Protein AF-A0A242CL08-F1 (afdb_monomer_lite)

Secondary structure (DSSP, 8-state):
-PPPP--------TTS-HIIIIIHHHHHHHH--SSGGGSPP-----SSSHHHHHHHHHHHHTT-------SS-GGGSPP--TTHHHHHHHHHHHHHTTT-HHHHHHHHHHHHHHHHHHHHHHS---TTTS-HHHHHHHHHHHHHHHHHHHHHHHHHHHHT------HHHHHHHHHHHHH-B-BTTB-HHHHHH-S-HHHHHHHHHHHTT-BHHHHHHHTHHHHHHH---HHHHHHHHTT-

Structure (mmCIF, N/CA/C/O backbone):
data_AF-A0A242CL08-F1
#
_entry.id   AF-A0A242CL08-F1
#
loop_
_atom_site.group_PDB
_atom_site.id
_atom_site.type_symbol
_atom_site.label_atom_id
_atom_site.label_alt_id
_atom_site.label_comp_id
_atom_site.label_asym_id
_atom_site.label_entity_id
_atom_site.label_seq_id
_atom_site.pdbx_PDB_ins_code
_atom_site.Cartn_x
_atom_site.Cartn_y
_atom_site.Cartn_z
_atom_site.occupancy
_atom_site.B_iso_or_equiv
_atom_site.auth_seq_id
_atom_site.auth_comp_id
_atom_site.auth_asym_id
_atom_site.auth_atom_id
_atom_site.pdbx_PDB_model_num
ATOM 1 N N . MET A 1 1 ? 36.203 -4.059 -4.521 1.00 37.88 1 MET A N 1
ATOM 2 C CA . MET A 1 1 ? 35.785 -2.683 -4.184 1.00 37.88 1 MET A CA 1
ATOM 3 C C . MET A 1 1 ? 34.289 -2.603 -4.411 1.00 37.88 1 MET A C 1
ATOM 5 O O . MET A 1 1 ? 33.870 -2.650 -5.558 1.00 37.88 1 MET A O 1
ATOM 9 N N . GLY A 1 2 ? 33.496 -2.627 -3.340 1.00 47.28 2 GLY A N 1
ATOM 10 C CA . GLY A 1 2 ? 32.044 -2.486 -3.438 1.00 47.28 2 GLY A CA 1
ATOM 11 C C . GLY A 1 2 ? 31.705 -1.028 -3.711 1.00 47.28 2 GLY A C 1
ATOM 12 O O . GLY A 1 2 ? 32.087 -0.166 -2.927 1.00 47.28 2 GLY A O 1
ATOM 13 N N . GLN A 1 3 ? 31.053 -0.744 -4.836 1.00 52.78 3 GLN A N 1
ATOM 14 C CA . GLN A 1 3 ? 30.411 0.552 -5.017 1.00 52.78 3 GLN A CA 1
ATOM 15 C C . GLN A 1 3 ? 29.167 0.572 -4.136 1.00 52.78 3 GLN A C 1
ATOM 17 O O . GLN A 1 3 ? 28.260 -0.239 -4.319 1.00 52.78 3 GLN A O 1
ATOM 22 N N . GLU A 1 4 ? 29.130 1.489 -3.176 1.00 67.12 4 GLU A N 1
ATOM 23 C CA . GLU A 1 4 ? 27.876 1.851 -2.533 1.00 67.12 4 GLU A CA 1
ATOM 24 C C . GLU A 1 4 ? 26.922 2.410 -3.606 1.00 67.12 4 GLU A C 1
ATOM 26 O O . GLU A 1 4 ? 27.352 3.206 -4.453 1.00 67.12 4 GLU A O 1
ATOM 31 N N . PRO A 1 5 ? 25.644 1.993 -3.622 1.00 77.94 5 PRO A N 1
ATOM 32 C CA . PRO A 1 5 ? 24.681 2.506 -4.585 1.00 77.94 5 PRO A CA 1
ATOM 33 C C . PRO A 1 5 ? 24.567 4.030 -4.443 1.00 77.94 5 PRO A C 1
ATOM 35 O O . PRO A 1 5 ? 24.160 4.543 -3.404 1.00 77.94 5 PRO A O 1
ATOM 38 N N . SER A 1 6 ? 24.953 4.750 -5.498 1.00 84.31 6 SER A N 1
ATOM 39 C CA . SER A 1 6 ? 24.942 6.213 -5.544 1.00 84.31 6 SER A CA 1
ATOM 40 C C . SER A 1 6 ? 23.789 6.709 -6.408 1.00 84.31 6 SER A C 1
ATOM 42 O O . SER A 1 6 ? 23.579 6.228 -7.522 1.00 84.31 6 SER A O 1
ATOM 44 N N . ASN A 1 7 ? 23.053 7.700 -5.908 1.00 88.06 7 ASN A N 1
ATOM 45 C CA . ASN A 1 7 ? 21.987 8.344 -6.670 1.00 88.06 7 ASN A CA 1
ATOM 46 C C . ASN A 1 7 ? 22.573 9.381 -7.636 1.00 88.06 7 ASN A C 1
ATOM 48 O O . ASN A 1 7 ? 23.496 10.113 -7.285 1.00 88.06 7 ASN A O 1
ATOM 52 N N . SER A 1 8 ? 22.012 9.464 -8.842 1.00 87.25 8 SER A N 1
ATOM 53 C CA . SER A 1 8 ? 22.407 10.442 -9.863 1.00 87.25 8 SER A CA 1
ATOM 54 C C . SER A 1 8 ? 21.260 11.406 -10.154 1.00 87.25 8 SER A C 1
ATOM 56 O O . SER A 1 8 ? 20.104 10.991 -10.224 1.00 87.25 8 SER A O 1
ATOM 58 N N . ILE A 1 9 ? 21.578 12.688 -10.351 1.00 90.12 9 ILE A N 1
ATOM 59 C CA . ILE A 1 9 ? 20.619 13.723 -10.759 1.00 90.12 9 ILE A CA 1
ATOM 60 C C . ILE A 1 9 ? 21.048 14.254 -12.125 1.00 90.12 9 ILE A C 1
ATOM 62 O O . ILE A 1 9 ? 22.196 14.654 -12.303 1.00 90.12 9 ILE A O 1
ATOM 66 N N . VAL A 1 10 ? 20.115 14.275 -13.079 1.00 87.81 10 VAL A N 1
ATOM 67 C CA . VAL A 1 10 ? 20.333 14.827 -14.423 1.00 87.81 10 VAL A CA 1
ATOM 68 C C . VAL A 1 10 ? 19.495 16.086 -14.581 1.00 87.81 10 VAL A C 1
ATOM 70 O O . VAL A 1 10 ? 18.268 16.035 -14.475 1.00 87.81 10 VAL A O 1
ATOM 73 N N . LEU A 1 11 ? 20.170 17.207 -14.833 1.00 90.44 11 LEU A N 1
ATOM 74 C CA . LEU A 1 11 ? 19.557 18.509 -15.070 1.00 90.44 11 LEU A CA 1
ATOM 75 C C . LEU A 1 11 ? 19.618 18.817 -16.561 1.00 90.44 11 LEU A C 1
ATOM 77 O O . LEU A 1 11 ? 20.696 18.811 -17.148 1.00 90.44 11 LEU A O 1
ATOM 81 N N . ASP A 1 12 ? 18.462 19.081 -17.158 1.00 87.56 12 ASP A N 1
ATOM 82 C CA . ASP A 1 12 ? 18.363 19.445 -18.565 1.00 87.56 12 ASP A CA 1
ATOM 83 C C . ASP A 1 12 ? 17.187 20.404 -18.788 1.00 87.56 12 ASP A C 1
ATOM 85 O O . ASP A 1 12 ? 16.206 20.403 -18.038 1.00 87.56 12 ASP A O 1
ATOM 89 N N . LEU A 1 13 ? 17.295 21.231 -19.823 1.00 90.81 13 LEU A N 1
ATOM 90 C CA . LEU A 1 13 ? 16.237 22.131 -20.265 1.00 90.81 13 LEU A CA 1
ATOM 91 C C . LEU A 1 13 ? 15.196 21.364 -21.094 1.00 90.81 13 LEU A C 1
ATOM 93 O O . LEU A 1 13 ? 15.441 20.287 -21.640 1.00 90.81 13 LEU A O 1
ATOM 97 N N . THR A 1 14 ? 14.003 21.940 -21.245 1.00 84.88 14 THR A N 1
ATOM 98 C CA . THR A 1 14 ? 12.989 21.360 -22.140 1.00 84.88 14 THR A CA 1
ATOM 99 C C . THR A 1 14 ? 13.512 21.363 -23.580 1.00 84.88 14 THR A C 1
ATOM 101 O O . THR A 1 14 ? 13.917 22.410 -24.077 1.00 84.88 14 THR A O 1
ATOM 104 N N . ARG A 1 15 ? 13.465 20.201 -24.252 1.00 82.19 15 ARG A N 1
ATOM 105 C CA . ARG A 1 15 ? 14.080 19.932 -25.575 1.00 82.19 15 ARG A CA 1
ATOM 106 C C . ARG A 1 15 ? 15.618 19.890 -25.596 1.00 82.19 15 ARG A C 1
ATOM 108 O O . ARG A 1 15 ? 16.185 19.884 -26.681 1.00 82.19 15 ARG A O 1
ATOM 115 N N . GLY A 1 16 ? 16.286 19.794 -24.445 1.00 84.88 16 GLY A N 1
ATOM 116 C CA . GLY A 1 16 ? 17.742 19.593 -24.377 1.00 84.88 16 GLY A CA 1
ATOM 117 C C . GLY A 1 16 ? 18.209 18.172 -24.722 1.00 84.88 16 GLY A C 1
ATOM 118 O O . GLY A 1 16 ? 19.394 17.931 -24.931 1.00 84.88 16 GLY A O 1
ATOM 119 N N . GLY A 1 17 ? 17.266 17.239 -24.888 1.00 86.31 17 GLY A N 1
ATOM 120 C CA . GLY A 1 17 ? 17.551 15.879 -25.337 1.00 86.31 17 GLY A CA 1
ATOM 121 C C . GLY A 1 17 ? 17.729 14.863 -24.211 1.00 86.31 17 GLY A C 1
ATOM 122 O O . GLY A 1 17 ? 18.216 13.771 -24.493 1.00 86.31 17 GLY A O 1
ATOM 123 N N . LYS A 1 18 ? 17.296 15.159 -22.975 1.00 88.88 18 LYS A N 1
ATOM 124 C CA . LYS A 1 18 ? 17.242 14.216 -21.839 1.00 88.88 18 LYS A CA 1
ATOM 125 C C . LYS A 1 18 ? 16.835 12.790 -22.231 1.00 88.88 18 LYS A C 1
ATOM 127 O O . LYS A 1 18 ? 17.483 11.829 -21.816 1.00 88.88 18 LYS A O 1
ATOM 132 N N . ASP A 1 19 ? 15.792 12.644 -23.045 1.00 86.31 19 ASP A N 1
ATOM 133 C CA . ASP A 1 19 ? 15.292 11.322 -23.434 1.00 86.31 19 ASP A CA 1
ATOM 134 C C . ASP A 1 19 ? 16.275 10.586 -24.354 1.00 86.31 19 ASP A C 1
ATOM 136 O O . ASP A 1 19 ? 16.518 9.393 -24.189 1.00 86.31 19 ASP A O 1
ATOM 140 N N . VAL A 1 20 ? 16.892 11.311 -25.289 1.00 88.31 20 VAL A N 1
ATOM 141 C CA . VAL A 1 20 ? 17.820 10.775 -26.295 1.00 88.31 20 VAL A CA 1
ATOM 142 C C . VAL A 1 20 ? 19.180 10.449 -25.687 1.00 88.31 20 VAL A C 1
ATOM 144 O O . VAL A 1 20 ? 19.740 9.396 -25.977 1.00 88.31 20 VAL A O 1
ATOM 147 N N . TYR A 1 21 ? 19.713 11.342 -24.853 1.00 89.56 21 TYR A N 1
ATOM 148 C CA . TYR A 1 21 ? 21.078 11.233 -24.339 1.00 89.56 21 TYR A CA 1
ATOM 149 C C . TYR A 1 21 ? 21.176 10.480 -23.015 1.00 89.56 21 TYR A C 1
ATOM 151 O O . TYR A 1 21 ? 22.238 9.940 -22.716 1.00 89.56 21 TYR A O 1
ATOM 159 N N . PHE A 1 22 ? 20.097 10.423 -22.227 1.00 89.94 22 PHE A N 1
ATOM 160 C CA . PHE A 1 22 ? 20.128 9.788 -20.913 1.00 89.94 22 PHE A CA 1
ATOM 161 C C . PHE A 1 22 ? 19.114 8.654 -20.776 1.00 89.94 22 PHE A C 1
ATOM 163 O O . PHE A 1 22 ? 19.525 7.510 -20.617 1.00 89.94 22 PHE A O 1
ATOM 170 N N . ILE A 1 23 ? 17.808 8.929 -20.868 1.00 89.25 23 ILE A N 1
ATOM 171 C CA . ILE A 1 23 ? 16.775 7.930 -20.529 1.00 89.25 23 ILE A CA 1
ATOM 172 C C . ILE A 1 23 ? 16.845 6.703 -21.449 1.00 89.25 23 ILE A C 1
ATOM 174 O O . ILE A 1 23 ? 16.893 5.577 -20.956 1.00 89.25 23 ILE A O 1
ATOM 178 N N . ASN A 1 24 ? 16.908 6.898 -22.769 1.00 91.88 24 ASN A N 1
ATOM 179 C CA . ASN A 1 24 ? 16.930 5.789 -23.724 1.00 91.88 24 ASN A CA 1
ATOM 180 C C . ASN A 1 24 ? 18.205 4.941 -23.630 1.00 91.88 24 ASN A C 1
ATOM 182 O O . ASN A 1 24 ? 18.077 3.721 -23.506 1.00 91.88 24 ASN A O 1
ATOM 186 N N . PRO A 1 25 ? 19.421 5.527 -23.626 1.00 93.00 25 PRO A N 1
ATOM 187 C CA . PRO A 1 25 ? 20.636 4.761 -23.374 1.00 93.00 25 PRO A CA 1
ATOM 188 C C . PRO A 1 25 ? 20.610 4.049 -22.022 1.00 93.00 25 PRO A C 1
ATOM 190 O O . PRO A 1 25 ? 21.052 2.909 -21.927 1.00 93.00 25 PRO A O 1
ATOM 193 N N . PHE A 1 26 ? 20.057 4.680 -20.983 1.00 91.38 26 PHE A N 1
ATOM 194 C CA . PHE A 1 26 ? 19.990 4.090 -19.652 1.00 91.38 26 PHE A CA 1
ATOM 195 C C . PHE A 1 26 ? 19.093 2.846 -19.618 1.00 91.38 26 PHE A C 1
ATOM 197 O O . PHE A 1 26 ? 19.548 1.786 -19.193 1.00 91.38 26 PHE A O 1
ATOM 204 N N . ILE A 1 27 ? 17.861 2.926 -20.135 1.00 92.81 27 ILE A N 1
ATOM 205 C CA . ILE A 1 27 ? 16.953 1.766 -20.232 1.00 92.81 27 ILE A CA 1
ATOM 206 C C . ILE A 1 27 ? 17.589 0.653 -21.069 1.00 92.81 27 ILE A C 1
ATOM 208 O O . ILE A 1 27 ? 17.494 -0.529 -20.721 1.00 92.81 27 ILE A O 1
ATOM 212 N N . ASP A 1 28 ? 18.256 1.020 -22.163 1.00 93.75 28 ASP A N 1
ATOM 213 C CA . ASP A 1 28 ? 18.936 0.057 -23.010 1.00 93.75 28 ASP A CA 1
ATOM 214 C C . ASP A 1 28 ? 20.047 -0.682 -22.258 1.00 93.75 28 ASP A C 1
ATOM 216 O O . ASP A 1 28 ? 20.053 -1.909 -22.262 1.00 93.75 28 ASP A O 1
ATOM 220 N N . ILE A 1 29 ? 20.935 0.043 -21.569 1.00 91.50 29 ILE A N 1
ATOM 221 C CA . ILE A 1 29 ? 22.034 -0.530 -20.779 1.00 91.50 29 ILE A CA 1
ATOM 222 C C . ILE A 1 29 ? 21.491 -1.464 -19.696 1.00 91.50 29 ILE A C 1
ATOM 224 O O . ILE A 1 29 ? 21.951 -2.602 -19.598 1.00 91.50 29 ILE A O 1
ATOM 228 N N . LEU A 1 30 ? 20.486 -1.025 -18.928 1.00 90.94 30 LEU A N 1
ATOM 229 C CA . LEU A 1 30 ? 19.893 -1.840 -17.863 1.00 90.94 30 LEU A CA 1
ATOM 230 C C . LEU A 1 30 ? 19.305 -3.149 -18.403 1.00 90.94 30 LEU A C 1
ATOM 232 O O . LEU A 1 30 ? 19.432 -4.197 -17.782 1.00 90.94 30 LEU A O 1
ATOM 236 N N . SER A 1 31 ? 18.676 -3.110 -19.575 1.00 93.00 31 SER A N 1
ATOM 237 C CA . SER A 1 31 ? 17.955 -4.269 -20.108 1.00 93.00 31 SER A CA 1
ATOM 238 C C . SER A 1 31 ? 18.785 -5.188 -21.008 1.00 93.00 31 SER A C 1
ATOM 240 O O . SER A 1 31 ? 18.294 -6.244 -21.410 1.00 93.00 31 SER A O 1
ATOM 242 N N . ARG A 1 32 ? 20.027 -4.817 -21.343 1.00 91.31 32 ARG A N 1
ATOM 243 C CA . ARG A 1 32 ? 20.847 -5.491 -22.366 1.00 91.31 32 ARG A CA 1
ATOM 244 C C . ARG A 1 32 ? 21.689 -6.659 -21.852 1.00 91.31 32 ARG A C 1
ATOM 246 O O . ARG A 1 32 ? 22.143 -7.443 -22.682 1.00 91.31 32 ARG A O 1
ATOM 253 N N . ALA A 1 33 ? 21.886 -6.803 -20.539 1.00 90.06 33 ALA A N 1
ATOM 254 C CA . ALA A 1 33 ? 22.662 -7.916 -19.978 1.00 90.06 33 ALA A CA 1
ATOM 255 C C . ALA A 1 33 ? 22.157 -9.266 -20.521 1.00 90.06 33 ALA A C 1
ATOM 257 O O . ALA A 1 33 ? 20.952 -9.446 -20.678 1.00 90.06 33 ALA A O 1
ATOM 258 N N . GLU A 1 34 ? 23.044 -10.202 -20.866 1.00 85.88 34 GLU A N 1
ATOM 259 C CA . GLU A 1 34 ? 22.653 -11.462 -21.524 1.00 85.88 34 GLU A CA 1
ATOM 260 C C . GLU A 1 34 ? 21.841 -12.363 -20.584 1.00 85.88 34 GLU A C 1
ATOM 262 O O . GLU A 1 34 ? 20.760 -12.843 -20.940 1.00 85.88 34 GLU A O 1
ATOM 267 N N . ARG A 1 35 ? 22.332 -12.519 -19.352 1.00 88.19 35 ARG A N 1
ATOM 268 C CA . ARG A 1 35 ? 21.683 -13.292 -18.294 1.00 88.19 35 ARG A CA 1
ATOM 269 C C . ARG A 1 35 ? 20.568 -12.473 -17.661 1.00 88.19 35 ARG A C 1
ATOM 271 O O . ARG A 1 35 ? 20.756 -11.314 -17.301 1.00 88.19 35 ARG A O 1
ATOM 278 N N . ILE A 1 36 ? 19.404 -13.096 -17.500 1.00 85.50 36 ILE A N 1
ATOM 279 C CA . ILE A 1 36 ? 18.219 -12.428 -16.949 1.00 85.50 36 ILE A CA 1
ATOM 280 C C . ILE A 1 36 ? 18.397 -12.023 -15.481 1.00 85.50 36 ILE A C 1
ATOM 282 O O . ILE A 1 36 ? 17.875 -10.998 -15.067 1.00 85.50 36 ILE A O 1
ATOM 286 N N . GLU A 1 37 ? 19.170 -12.787 -14.712 1.00 86.75 37 GLU A N 1
ATOM 287 C CA . GLU A 1 37 ? 19.484 -12.504 -13.305 1.00 86.75 37 GLU A CA 1
ATOM 288 C C . GLU A 1 37 ? 20.399 -11.291 -13.106 1.00 86.75 37 GLU A C 1
ATOM 290 O O . GLU A 1 37 ? 20.363 -10.672 -12.047 1.00 86.75 37 GLU A O 1
ATOM 295 N N . ASP A 1 38 ? 21.148 -10.906 -14.143 1.00 88.62 38 ASP A N 1
ATOM 296 C CA . ASP A 1 38 ? 22.004 -9.718 -14.135 1.00 88.62 38 ASP A CA 1
ATOM 297 C C . ASP A 1 38 ? 21.242 -8.458 -14.608 1.00 88.62 38 ASP A C 1
ATOM 299 O O . ASP A 1 38 ? 21.781 -7.350 -14.579 1.00 88.62 38 ASP A O 1
ATOM 303 N N . ARG A 1 39 ? 19.980 -8.603 -15.047 1.00 90.44 39 ARG A N 1
ATOM 304 C CA . ARG A 1 39 ? 19.117 -7.488 -15.465 1.00 90.44 39 ARG A CA 1
ATOM 305 C C . ARG A 1 39 ? 18.389 -6.894 -14.249 1.00 90.44 39 ARG A C 1
ATOM 307 O O . ARG A 1 39 ? 17.549 -7.572 -13.654 1.00 90.44 39 ARG A O 1
ATOM 314 N N . PRO A 1 40 ? 18.622 -5.619 -13.886 1.00 90.81 40 PRO A N 1
ATOM 315 C CA . PRO A 1 40 ? 17.905 -4.993 -12.787 1.00 90.81 40 PRO A CA 1
ATOM 316 C C . PRO A 1 40 ? 16.433 -4.761 -13.135 1.00 90.81 40 PRO A C 1
ATOM 318 O O . PRO A 1 40 ? 16.072 -4.416 -14.266 1.00 90.81 40 PRO A O 1
ATOM 321 N N . SER A 1 41 ? 15.586 -4.895 -12.116 1.00 91.94 41 SER A N 1
ATOM 322 C CA . SER A 1 41 ? 14.224 -4.359 -12.134 1.00 91.94 41 SER A CA 1
ATOM 323 C C . SER A 1 41 ? 14.271 -2.851 -11.900 1.00 91.94 41 SER A C 1
ATOM 325 O O . SER A 1 41 ? 15.060 -2.377 -11.085 1.00 91.94 41 SER A O 1
ATOM 327 N N . PHE A 1 42 ? 13.419 -2.092 -12.585 1.00 91.12 42 PHE A N 1
ATOM 328 C CA . PHE A 1 42 ? 13.353 -0.643 -12.414 1.00 91.12 42 PHE A CA 1
ATOM 329 C C . PHE A 1 42 ? 11.912 -0.136 -12.434 1.00 91.12 42 PHE A C 1
ATOM 331 O O . PHE A 1 42 ? 11.031 -0.717 -13.068 1.00 91.12 42 PHE A O 1
ATOM 338 N N . VAL A 1 43 ? 11.691 0.969 -11.722 1.00 91.69 43 VAL A N 1
ATOM 339 C CA . VAL A 1 43 ? 10.429 1.712 -11.688 1.00 91.69 43 VAL A CA 1
ATOM 340 C C . VAL A 1 43 ? 10.682 3.068 -12.328 1.00 91.69 43 VAL A C 1
ATOM 342 O O . VAL A 1 43 ? 11.640 3.751 -11.973 1.00 91.69 43 VAL A O 1
ATOM 345 N N . MET A 1 44 ? 9.831 3.452 -13.274 1.00 89.94 44 MET A N 1
ATOM 346 C CA . MET A 1 44 ? 9.971 4.697 -14.023 1.00 89.94 44 MET A CA 1
ATOM 347 C C . MET A 1 44 ? 8.659 5.474 -14.017 1.00 89.94 44 MET A C 1
ATOM 349 O O . MET A 1 44 ? 7.591 4.915 -14.261 1.00 89.94 44 MET A O 1
ATOM 353 N N . THR A 1 45 ? 8.754 6.780 -13.780 1.00 89.38 45 THR A N 1
ATOM 354 C CA . THR A 1 45 ? 7.639 7.719 -13.897 1.00 89.38 45 THR A CA 1
ATOM 355 C C . THR A 1 45 ? 7.668 8.390 -15.270 1.00 89.38 45 THR A C 1
ATOM 357 O O . THR A 1 45 ? 8.399 9.348 -15.505 1.00 89.38 45 THR A O 1
ATOM 360 N N . ALA A 1 46 ? 6.858 7.877 -16.194 1.00 87.38 46 ALA A N 1
ATOM 361 C CA . ALA A 1 46 ? 6.699 8.430 -17.537 1.00 87.38 46 ALA A CA 1
ATOM 362 C C . ALA A 1 46 ? 5.619 9.523 -17.535 1.00 87.38 46 ALA A C 1
ATOM 364 O O . ALA A 1 46 ? 4.436 9.238 -17.713 1.00 87.38 46 ALA A O 1
ATOM 365 N N . THR A 1 47 ? 6.002 10.778 -17.288 1.00 80.56 47 THR A N 1
ATOM 366 C CA . THR A 1 47 ? 5.040 11.895 -17.190 1.00 80.56 47 THR A CA 1
ATOM 367 C C . THR A 1 47 ? 4.406 12.257 -18.531 1.00 80.56 47 THR A C 1
ATOM 369 O O . THR A 1 47 ? 3.264 12.709 -18.559 1.00 80.56 47 THR A O 1
ATOM 372 N N . LYS A 1 48 ? 5.128 12.042 -19.638 1.00 80.50 48 LYS A N 1
ATOM 373 C CA . LYS A 1 48 ? 4.634 12.268 -21.003 1.00 80.50 48 LYS A CA 1
ATOM 374 C C . LYS A 1 48 ? 3.981 11.018 -21.606 1.00 80.50 48 LYS A C 1
ATOM 376 O O . LYS A 1 48 ? 3.022 11.145 -22.361 1.00 80.50 48 LYS A O 1
ATOM 381 N N . GLY A 1 49 ? 4.451 9.829 -21.217 1.00 79.06 49 GLY A N 1
ATOM 382 C CA . GLY A 1 49 ? 3.864 8.542 -21.602 1.00 79.06 49 GLY A CA 1
ATOM 383 C C . GLY A 1 49 ? 4.421 7.934 -22.894 1.00 79.06 49 GLY A C 1
ATOM 384 O O . GLY A 1 49 ? 3.886 6.926 -23.358 1.00 79.06 49 GLY A O 1
ATOM 385 N N . ASP A 1 50 ? 5.491 8.502 -23.451 1.00 85.25 50 ASP A N 1
ATOM 386 C CA . ASP A 1 50 ? 6.118 8.027 -24.692 1.00 85.25 50 ASP A CA 1
ATOM 387 C C . ASP A 1 50 ? 6.990 6.785 -24.437 1.00 85.25 50 ASP A C 1
ATOM 389 O O . ASP A 1 50 ? 7.058 5.859 -25.247 1.00 85.25 50 ASP A O 1
ATOM 393 N N . GLU A 1 51 ? 7.649 6.739 -23.280 1.00 88.25 51 GLU A N 1
ATOM 394 C CA . GLU A 1 51 ? 8.648 5.733 -22.938 1.00 88.25 51 GLU A CA 1
ATOM 395 C C . GLU A 1 51 ? 8.050 4.324 -22.830 1.00 88.25 51 GLU A C 1
ATOM 397 O O . GLU A 1 51 ? 8.636 3.405 -23.410 1.00 88.25 51 GLU A O 1
ATOM 402 N N . PRO A 1 52 ? 6.885 4.107 -22.176 1.00 86.88 52 PRO A N 1
ATOM 403 C CA . PRO A 1 52 ? 6.229 2.808 -22.193 1.00 86.88 52 PRO A CA 1
ATOM 404 C C . PRO A 1 52 ? 5.901 2.363 -23.617 1.00 86.88 52 PRO A C 1
ATOM 406 O O . PRO A 1 52 ? 6.184 1.223 -23.953 1.00 86.88 52 PRO A O 1
ATOM 409 N N . GLN A 1 53 ? 5.378 3.245 -24.476 1.00 87.44 53 GLN A N 1
ATOM 410 C CA . GLN A 1 53 ? 5.027 2.881 -25.856 1.00 87.44 53 GLN A CA 1
ATOM 411 C C . GLN A 1 53 ? 6.256 2.456 -26.664 1.00 87.44 53 GLN A C 1
ATOM 413 O O . GLN A 1 53 ? 6.211 1.465 -27.387 1.00 87.44 53 GLN A O 1
ATOM 418 N N . MET A 1 54 ? 7.366 3.175 -26.509 1.00 91.81 54 MET A N 1
ATOM 419 C CA . MET A 1 54 ? 8.603 2.906 -27.234 1.00 91.81 54 MET A CA 1
ATOM 420 C C . MET A 1 54 ? 9.329 1.644 -26.744 1.00 91.81 54 MET A C 1
ATOM 422 O O . MET A 1 54 ? 9.889 0.898 -27.548 1.00 91.81 54 MET A O 1
ATOM 426 N N . TRP A 1 55 ? 9.339 1.395 -25.432 1.00 93.12 55 TRP A N 1
ATOM 427 C CA . TRP A 1 55 ? 10.133 0.318 -24.835 1.00 93.12 55 TRP A CA 1
ATOM 428 C C . TRP A 1 55 ? 9.363 -0.977 -24.574 1.00 93.12 55 TRP A C 1
ATOM 430 O O . TRP A 1 55 ? 10.012 -2.005 -24.372 1.00 93.12 55 TRP A O 1
ATOM 440 N N . TYR A 1 56 ? 8.025 -0.973 -24.602 1.00 92.62 56 TYR A N 1
ATOM 441 C CA . TYR A 1 56 ? 7.204 -2.130 -24.215 1.00 92.62 56 TYR A CA 1
ATOM 442 C C . TYR A 1 56 ? 7.608 -3.420 -24.936 1.00 92.62 56 TYR A C 1
ATOM 444 O O . TYR A 1 56 ? 7.987 -4.404 -24.296 1.00 92.62 56 TYR A O 1
ATOM 452 N N . ASP A 1 57 ? 7.594 -3.410 -26.270 1.00 94.81 57 ASP A N 1
ATOM 453 C CA . ASP A 1 57 ? 7.898 -4.604 -27.063 1.00 94.81 57 ASP A CA 1
ATOM 454 C C . ASP A 1 57 ? 9.354 -5.046 -26.901 1.00 94.81 57 ASP A C 1
ATOM 456 O O . ASP A 1 57 ? 9.644 -6.242 -26.842 1.00 94.81 57 ASP A O 1
ATOM 460 N N . THR A 1 58 ? 10.278 -4.091 -26.800 1.00 94.69 58 THR A N 1
ATOM 461 C CA . THR A 1 58 ? 11.709 -4.366 -26.638 1.00 94.69 58 THR A CA 1
ATOM 462 C C . THR A 1 58 ? 11.998 -5.013 -25.288 1.00 94.69 58 THR A C 1
ATOM 464 O O . THR A 1 58 ? 12.655 -6.052 -25.233 1.00 94.69 58 THR A O 1
ATOM 467 N N . LEU A 1 59 ? 11.478 -4.448 -24.198 1.00 94.50 59 LEU A N 1
ATOM 468 C CA . LEU A 1 59 ? 11.656 -4.986 -22.849 1.00 94.50 59 LEU A CA 1
ATOM 469 C C . LEU A 1 59 ? 10.971 -6.349 -22.701 1.00 94.50 59 LEU A C 1
ATOM 471 O O . LEU A 1 59 ? 11.560 -7.269 -22.134 1.00 94.50 59 LEU A O 1
ATOM 475 N N . ARG A 1 60 ? 9.783 -6.528 -23.292 1.00 94.00 60 ARG A N 1
ATOM 476 C CA . ARG A 1 60 ? 9.079 -7.817 -23.298 1.00 94.00 60 ARG A CA 1
ATOM 477 C C . ARG A 1 60 ? 9.869 -8.894 -24.043 1.00 94.00 60 ARG A C 1
ATOM 479 O O . ARG A 1 60 ? 10.009 -10.003 -23.535 1.00 94.00 60 ARG A O 1
ATOM 486 N N . LYS A 1 61 ? 10.447 -8.572 -25.209 1.00 93.50 61 LYS A N 1
ATOM 487 C CA . LYS A 1 61 ? 11.357 -9.476 -25.946 1.00 93.50 61 LYS A CA 1
ATOM 488 C C . LYS A 1 61 ? 12.619 -9.804 -25.146 1.00 93.50 61 LYS A C 1
ATOM 490 O O . LYS A 1 61 ? 13.129 -10.914 -25.241 1.00 93.50 61 LYS A O 1
ATOM 495 N N . ARG A 1 62 ? 13.090 -8.865 -24.322 1.00 92.75 62 ARG A N 1
ATOM 496 C CA . ARG A 1 62 ? 14.192 -9.052 -23.364 1.00 92.75 62 ARG A CA 1
ATOM 497 C C . ARG A 1 62 ? 13.739 -9.726 -22.055 1.00 92.75 62 ARG A C 1
ATOM 499 O O . ARG A 1 62 ? 14.490 -9.734 -21.088 1.00 92.75 62 ARG A O 1
ATOM 506 N N . GLY A 1 63 ? 12.541 -10.311 -21.994 1.00 91.44 63 GLY A N 1
ATOM 507 C CA . GLY A 1 63 ? 12.090 -11.131 -20.863 1.00 91.44 63 GLY A CA 1
ATOM 508 C C . GLY A 1 63 ? 11.606 -10.361 -19.632 1.00 91.44 63 GLY A C 1
ATOM 509 O O . GLY A 1 63 ? 11.388 -10.977 -18.592 1.00 91.44 63 GLY A O 1
ATOM 510 N N . TYR A 1 64 ? 11.414 -9.041 -19.719 1.00 94.00 64 TYR A N 1
ATOM 511 C CA . TYR A 1 64 ? 10.835 -8.272 -18.618 1.00 94.00 64 TYR A CA 1
ATOM 512 C C . TYR A 1 64 ? 9.336 -8.545 -18.466 1.00 94.00 64 TYR A C 1
ATOM 514 O O . TYR A 1 64 ? 8.580 -8.543 -19.442 1.00 94.00 64 TYR A O 1
ATOM 522 N N . LEU A 1 65 ? 8.894 -8.680 -17.214 1.00 93.00 65 LEU A N 1
ATOM 523 C CA . LEU A 1 65 ? 7.485 -8.588 -16.848 1.00 93.00 65 LEU A CA 1
ATOM 524 C C . LEU A 1 65 ? 7.137 -7.117 -16.602 1.00 93.00 65 LEU A C 1
ATOM 526 O O . LEU A 1 65 ? 7.492 -6.544 -15.574 1.00 93.00 65 LEU A O 1
ATOM 530 N N . ILE A 1 66 ? 6.461 -6.503 -17.566 1.00 92.12 66 ILE A N 1
ATOM 531 C CA . ILE A 1 66 ? 6.142 -5.075 -17.536 1.00 92.12 66 ILE A CA 1
ATOM 532 C C . ILE A 1 66 ? 4.788 -4.870 -16.857 1.00 92.12 66 ILE A C 1
ATOM 534 O O . ILE A 1 66 ? 3.822 -5.558 -17.188 1.00 92.12 66 ILE A O 1
ATOM 538 N N . ARG A 1 67 ? 4.724 -3.909 -15.930 1.00 92.06 67 ARG A N 1
ATOM 539 C CA . ARG A 1 67 ? 3.488 -3.422 -15.307 1.00 92.06 67 ARG A CA 1
ATOM 540 C C . ARG A 1 67 ? 3.349 -1.923 -15.539 1.00 92.06 67 ARG A C 1
ATOM 542 O O . ARG A 1 67 ? 4.314 -1.188 -15.344 1.00 92.06 67 ARG A O 1
ATOM 549 N N . ILE A 1 68 ? 2.164 -1.473 -15.933 1.00 91.06 68 ILE A N 1
ATOM 550 C CA . ILE A 1 68 ? 1.867 -0.070 -16.233 1.00 91.06 68 ILE A CA 1
ATOM 551 C C . ILE A 1 68 ? 0.806 0.440 -15.259 1.00 91.06 68 ILE A C 1
ATOM 553 O O . ILE A 1 68 ? -0.318 -0.047 -15.239 1.00 91.06 68 ILE A O 1
ATOM 557 N N . CYS A 1 69 ? 1.144 1.470 -14.483 1.00 90.00 69 CYS A N 1
ATOM 558 C CA . CYS A 1 69 ? 0.186 2.217 -13.671 1.00 90.00 69 CYS A CA 1
ATOM 559 C C . CYS A 1 69 ? -0.095 3.567 -14.345 1.00 90.00 69 CYS A C 1
ATOM 561 O O . CYS A 1 69 ? 0.641 4.536 -14.173 1.00 90.00 69 CYS A O 1
ATOM 563 N N . ASN A 1 70 ? -1.142 3.612 -15.166 1.00 89.19 70 ASN A N 1
ATOM 564 C CA . ASN A 1 70 ? -1.619 4.803 -15.855 1.00 89.19 70 ASN A CA 1
ATOM 565 C C . ASN A 1 70 ? -2.597 5.595 -14.967 1.00 89.19 70 ASN A C 1
ATOM 567 O O . ASN A 1 70 ? -3.722 5.168 -14.689 1.00 89.19 70 ASN A O 1
ATOM 571 N N . THR A 1 71 ? -2.170 6.783 -14.545 1.00 85.88 71 THR A N 1
ATOM 572 C CA . THR A 1 71 ? -2.967 7.697 -13.714 1.00 85.88 71 THR A CA 1
ATOM 573 C C . THR A 1 71 ? -3.942 8.560 -14.520 1.00 85.88 71 THR A C 1
ATOM 575 O O . THR A 1 71 ? -4.867 9.119 -13.938 1.00 85.88 71 THR A O 1
ATOM 578 N N . VAL A 1 72 ? -3.781 8.647 -15.846 1.00 87.25 72 VAL A N 1
ATOM 579 C CA . VAL A 1 72 ? -4.644 9.436 -16.744 1.00 87.25 72 VAL A CA 1
ATOM 580 C C . VAL A 1 72 ? -5.830 8.609 -17.237 1.00 87.25 72 VAL A C 1
ATOM 582 O O . VAL A 1 72 ? -6.970 9.065 -17.214 1.00 87.25 72 VAL A O 1
ATOM 585 N N . ARG A 1 73 ? -5.577 7.378 -17.696 1.00 86.12 73 ARG A N 1
ATOM 586 C CA . ARG A 1 73 ? -6.606 6.439 -18.167 1.00 86.12 73 ARG A CA 1
ATOM 587 C C . ARG A 1 73 ? -6.428 5.085 -17.498 1.00 86.12 73 ARG A C 1
ATOM 589 O O . ARG A 1 73 ? -5.750 4.206 -18.026 1.00 86.12 73 ARG A O 1
ATOM 596 N N . GLN A 1 74 ? -7.111 4.915 -16.372 1.00 84.94 74 GLN A N 1
ATOM 597 C CA . GLN A 1 74 ? -7.030 3.714 -15.537 1.00 84.94 74 GLN A CA 1
ATOM 598 C C . GLN A 1 74 ? -7.449 2.424 -16.264 1.00 84.94 74 GLN A C 1
ATOM 600 O O . GLN A 1 74 ? -6.973 1.356 -15.906 1.00 84.94 74 GLN A O 1
ATOM 605 N N . TYR A 1 75 ? -8.280 2.510 -17.312 1.00 87.12 75 TYR A N 1
ATOM 606 C CA . TYR A 1 75 ? -8.662 1.353 -18.138 1.00 87.12 75 TYR A CA 1
ATOM 607 C C . TYR A 1 75 ? -7.456 0.646 -18.783 1.00 87.12 75 TYR A C 1
ATOM 609 O O . TYR A 1 75 ? -7.493 -0.559 -19.002 1.00 87.12 75 TYR A O 1
ATOM 617 N N . TYR A 1 76 ? -6.380 1.386 -19.071 1.00 86.12 76 TYR A N 1
ATOM 618 C CA . TYR A 1 76 ? -5.149 0.848 -19.658 1.00 86.12 76 TYR A CA 1
ATOM 619 C C . TYR A 1 76 ? -4.060 0.569 -18.609 1.00 86.12 76 TYR A C 1
ATOM 621 O O . TYR A 1 76 ? -2.895 0.405 -18.969 1.00 86.12 76 TYR A O 1
ATOM 629 N N . SER A 1 77 ? -4.413 0.562 -17.321 1.00 88.31 77 SER A N 1
ATOM 630 C CA . SER A 1 77 ? -3.503 0.202 -16.233 1.00 88.31 77 SER A CA 1
ATOM 631 C C . SER A 1 77 ? -3.591 -1.273 -15.893 1.00 88.31 77 SER A C 1
ATOM 633 O O . SER A 1 77 ? -4.664 -1.874 -15.909 1.00 88.31 77 SER A O 1
ATOM 635 N N . ASP A 1 78 ? -2.471 -1.821 -15.444 1.00 89.69 78 ASP A N 1
ATOM 636 C CA . ASP A 1 78 ? -2.479 -3.009 -14.612 1.00 89.69 78 ASP A CA 1
ATOM 637 C C . ASP A 1 78 ? -3.171 -2.719 -13.267 1.00 89.69 78 ASP A C 1
ATOM 639 O O . ASP A 1 78 ? -2.979 -1.644 -12.683 1.00 89.69 78 ASP A O 1
ATOM 643 N N . PRO A 1 79 ? -3.943 -3.677 -12.726 1.00 83.50 79 PRO A N 1
ATOM 644 C CA . PRO A 1 79 ? -4.506 -3.544 -11.394 1.00 83.50 79 PRO A CA 1
ATOM 645 C C . PRO A 1 79 ? -3.375 -3.484 -10.363 1.00 83.50 79 PRO A C 1
ATOM 647 O O . PRO A 1 79 ? -2.565 -4.405 -10.244 1.00 83.50 79 PRO A O 1
ATOM 650 N N . TYR A 1 80 ? -3.342 -2.401 -9.591 1.00 84.31 80 TYR A N 1
ATOM 651 C CA . TYR A 1 80 ? -2.368 -2.195 -8.529 1.00 84.31 80 TYR A CA 1
ATOM 652 C C . TYR A 1 80 ? -3.079 -1.855 -7.224 1.00 84.31 80 TYR A C 1
ATOM 654 O O . TYR A 1 80 ? -3.839 -0.890 -7.145 1.00 84.31 80 TYR A O 1
ATOM 662 N N . ASN A 1 81 ? -2.818 -2.652 -6.190 1.00 85.56 81 ASN A N 1
ATOM 663 C CA . ASN A 1 81 ? -3.331 -2.413 -4.852 1.00 85.56 81 ASN A CA 1
ATOM 664 C C . ASN A 1 81 ? -2.162 -2.150 -3.889 1.00 85.56 81 ASN A C 1
ATOM 666 O O . ASN A 1 81 ? -1.495 -3.108 -3.486 1.00 85.56 81 ASN A O 1
ATOM 670 N N . PRO A 1 82 ? -1.928 -0.890 -3.473 1.00 83.75 82 PRO A N 1
ATOM 671 C CA . PRO A 1 82 ? -0.811 -0.552 -2.590 1.00 83.75 82 PRO A CA 1
ATOM 672 C C . PRO A 1 82 ? -0.926 -1.205 -1.205 1.00 83.75 82 PRO A C 1
ATOM 674 O O . PRO A 1 82 ? 0.075 -1.383 -0.522 1.00 83.75 82 PRO A O 1
ATOM 677 N N . LEU A 1 83 ? -2.132 -1.608 -0.796 1.00 89.94 83 LEU A N 1
ATOM 678 C CA . LEU A 1 83 ? -2.381 -2.207 0.513 1.00 89.94 83 LEU A CA 1
ATOM 679 C C . LEU A 1 83 ? -2.311 -3.742 0.515 1.00 89.94 83 LEU A C 1
ATOM 681 O O . LEU A 1 83 ? -2.458 -4.362 1.569 1.00 89.94 83 LEU A O 1
ATOM 685 N N . ALA A 1 84 ? -2.047 -4.378 -0.632 1.00 88.62 84 ALA A N 1
ATOM 686 C CA . ALA A 1 84 ? -1.935 -5.835 -0.715 1.00 88.62 84 ALA A CA 1
ATOM 687 C C . ALA A 1 84 ? -0.822 -6.389 0.196 1.00 88.62 84 ALA A C 1
ATOM 689 O O . ALA A 1 84 ? -0.985 -7.443 0.810 1.00 88.62 84 ALA A O 1
ATOM 690 N N . VAL A 1 85 ? 0.290 -5.657 0.336 1.00 89.56 85 VAL A N 1
ATOM 691 C CA . VAL A 1 85 ? 1.419 -6.045 1.199 1.00 89.56 85 VAL A CA 1
ATOM 692 C C . VAL A 1 85 ? 1.004 -6.086 2.674 1.00 89.56 85 VAL A C 1
ATOM 694 O O . VAL A 1 85 ? 1.299 -7.062 3.363 1.00 89.56 85 VAL A O 1
ATOM 697 N N . VAL A 1 86 ? 0.247 -5.085 3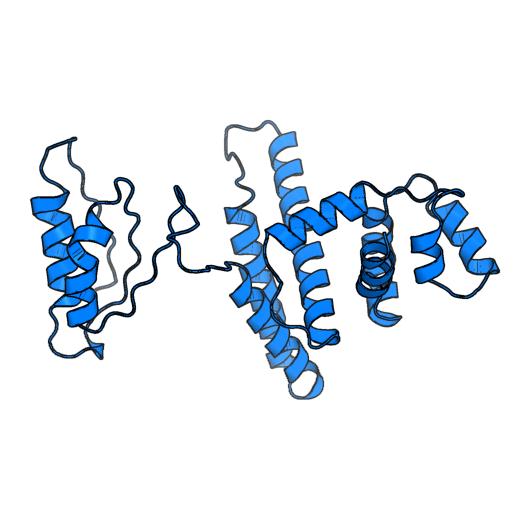.135 1.00 90.88 86 VAL A N 1
ATOM 698 C CA . VAL A 1 86 ? -0.300 -5.032 4.503 1.00 90.88 86 VAL A CA 1
ATOM 699 C C . VAL A 1 86 ? -1.171 -6.257 4.777 1.00 90.88 86 VAL A C 1
ATOM 701 O O . VAL A 1 86 ? -1.008 -6.916 5.804 1.00 90.88 86 VAL A O 1
ATOM 704 N N . PHE A 1 87 ? -2.062 -6.601 3.841 1.00 89.69 87 PHE A N 1
ATOM 705 C CA . PHE A 1 87 ? -2.937 -7.765 3.980 1.00 89.69 87 PHE A CA 1
ATOM 706 C C . PHE A 1 87 ? -2.145 -9.077 4.064 1.00 89.69 87 PHE A C 1
ATOM 708 O O . PHE A 1 87 ? -2.433 -9.917 4.914 1.00 89.69 87 PHE A O 1
ATOM 715 N N . ASN A 1 88 ? -1.104 -9.234 3.243 1.00 90.81 88 ASN A N 1
ATOM 716 C CA . ASN A 1 88 ? -0.248 -10.420 3.260 1.00 90.81 88 ASN A CA 1
ATOM 717 C C . ASN A 1 88 ? 0.503 -10.582 4.590 1.00 90.81 88 ASN A C 1
ATOM 719 O O . ASN A 1 88 ? 0.584 -11.695 5.115 1.00 90.81 88 ASN A O 1
ATOM 723 N N . TYR A 1 89 ? 1.031 -9.493 5.155 1.00 92.75 89 TYR A N 1
ATOM 724 C CA . TYR A 1 89 ? 1.647 -9.529 6.483 1.00 92.75 89 TYR A CA 1
ATOM 725 C C . TYR A 1 89 ? 0.628 -9.855 7.573 1.00 92.75 89 TYR A C 1
ATOM 727 O O . TYR A 1 89 ? 0.894 -10.706 8.423 1.00 92.75 89 TYR A O 1
ATOM 735 N N . TYR A 1 90 ? -0.568 -9.271 7.505 1.00 90.88 90 TYR A N 1
ATOM 736 C CA . TYR A 1 90 ? -1.625 -9.562 8.466 1.00 90.88 90 TYR A CA 1
ATOM 737 C C . TYR A 1 90 ? -2.098 -11.025 8.397 1.00 90.88 90 TYR A C 1
ATOM 739 O O . TYR A 1 90 ? -2.279 -11.665 9.432 1.00 90.88 90 TYR A O 1
ATOM 747 N N . MET A 1 91 ? -2.234 -11.599 7.196 1.00 89.81 91 MET A N 1
ATOM 748 C CA . MET 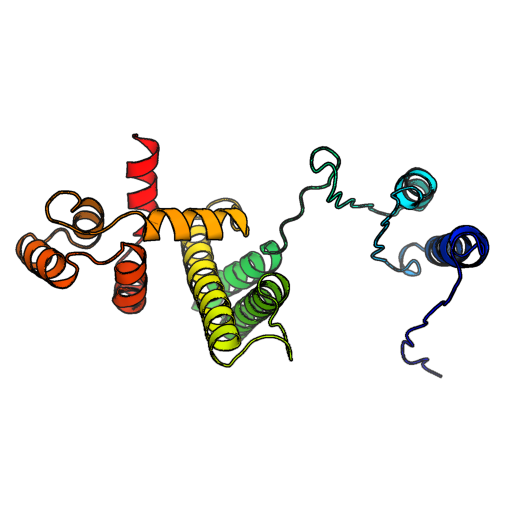A 1 91 ? -2.539 -13.025 7.023 1.00 89.81 91 MET A CA 1
ATOM 749 C C . MET A 1 91 ? -1.489 -13.920 7.685 1.00 89.81 91 MET A C 1
ATOM 751 O O . MET A 1 91 ? -1.852 -14.831 8.428 1.00 89.81 91 MET A O 1
ATOM 755 N N . LYS A 1 92 ? -0.195 -13.631 7.475 1.00 91.06 92 LYS A N 1
ATOM 756 C CA . LYS A 1 92 ? 0.905 -14.370 8.120 1.00 91.06 92 LYS A CA 1
ATOM 757 C C . LYS A 1 92 ? 0.888 -14.234 9.641 1.00 91.06 92 LYS A C 1
ATOM 759 O O . LYS A 1 92 ? 1.173 -15.199 10.345 1.00 91.06 92 LYS A O 1
ATOM 764 N N . TYR A 1 93 ? 0.537 -13.055 10.159 1.00 91.25 93 TYR A N 1
ATOM 765 C CA . TYR A 1 93 ? 0.330 -12.864 11.594 1.00 91.25 93 TYR A CA 1
ATOM 766 C C . TYR A 1 93 ? -0.751 -13.811 12.125 1.00 91.25 93 TYR A C 1
ATOM 768 O O . TYR A 1 93 ? -0.507 -14.518 13.101 1.00 91.25 93 TYR A O 1
ATOM 776 N N . VAL A 1 94 ? -1.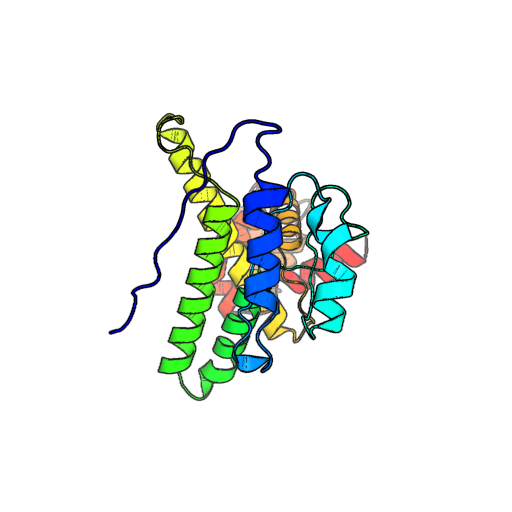923 -13.859 11.484 1.00 88.31 94 VAL A N 1
ATOM 777 C CA . VAL A 1 94 ? -3.037 -14.700 11.945 1.00 88.31 94 VAL A CA 1
ATOM 778 C C . VAL A 1 94 ? -2.697 -16.186 11.856 1.00 88.31 94 VAL A C 1
ATOM 780 O O . VAL A 1 94 ? -2.982 -16.909 12.810 1.00 88.31 94 VAL A O 1
ATOM 783 N N . SER A 1 95 ? -2.048 -16.635 10.776 1.00 87.56 95 SER A N 1
ATOM 784 C CA . SER A 1 95 ? -1.670 -18.045 10.617 1.00 87.56 95 SER A CA 1
ATOM 785 C C . SER A 1 95 ? -0.659 -18.497 11.675 1.00 87.56 95 SER A C 1
ATOM 787 O O . SER A 1 95 ? -0.803 -19.571 12.245 1.00 87.56 95 SER A O 1
ATOM 789 N N . LEU A 1 96 ? 0.331 -17.659 11.996 1.00 88.75 96 LEU A N 1
ATOM 790 C CA . LEU A 1 96 ? 1.399 -17.998 12.945 1.00 88.75 96 LEU 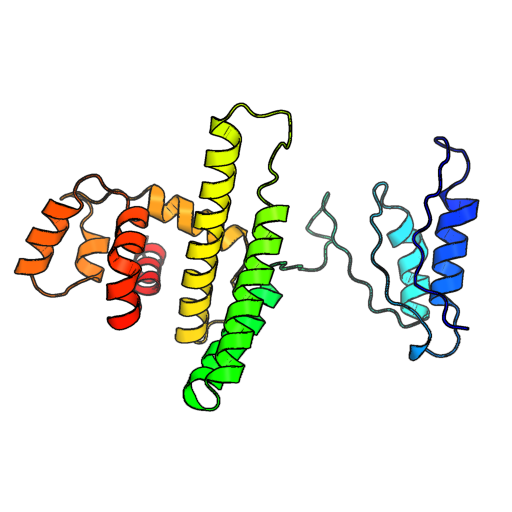A CA 1
ATOM 791 C C . LEU A 1 96 ? 1.049 -17.693 14.404 1.00 88.75 96 LEU A C 1
ATOM 793 O O . LEU A 1 96 ? 1.814 -18.039 15.302 1.00 88.75 96 LEU A O 1
ATOM 797 N N . LYS A 1 97 ? -0.091 -17.047 14.673 1.00 85.38 97 LYS A N 1
ATOM 798 C CA . LYS A 1 97 ? -0.476 -16.594 16.018 1.00 85.38 97 LYS A CA 1
ATOM 799 C C . LYS A 1 97 ? -0.525 -17.726 17.049 1.00 85.38 97 LYS A C 1
ATOM 801 O O . LYS A 1 97 ? -0.242 -17.483 18.221 1.00 85.38 97 LYS A O 1
ATOM 806 N N . VAL A 1 98 ? -0.913 -18.927 16.617 1.00 81.56 98 VAL A N 1
ATOM 807 C CA . VAL A 1 98 ? -1.032 -20.117 17.476 1.00 81.56 98 VAL A CA 1
ATOM 808 C C . VAL A 1 98 ? 0.293 -20.878 17.567 1.00 81.56 98 VAL A C 1
ATOM 810 O O . VAL A 1 98 ? 0.644 -21.353 18.641 1.00 81.56 98 VAL A O 1
ATOM 813 N N . GLU A 1 99 ? 1.043 -20.957 16.467 1.00 82.31 99 GLU A N 1
ATOM 814 C CA . GLU A 1 99 ? 2.245 -21.793 16.349 1.00 82.31 99 GLU A CA 1
ATOM 815 C C . GLU A 1 99 ? 3.521 -21.092 16.841 1.00 82.31 99 GLU A C 1
ATOM 817 O O . GLU A 1 99 ? 4.322 -21.686 17.559 1.00 82.31 99 GLU A O 1
ATOM 822 N N . ASN A 1 100 ? 3.716 -19.817 16.483 1.00 87.94 100 ASN A N 1
ATOM 823 C CA . ASN A 1 100 ? 4.937 -19.062 16.768 1.00 87.94 100 ASN A CA 1
ATOM 824 C C . ASN A 1 100 ? 4.623 -17.601 17.130 1.00 87.94 100 ASN A C 1
ATOM 826 O O . ASN A 1 100 ? 4.665 -16.687 16.301 1.00 87.94 100 ASN A O 1
ATOM 830 N N . LYS A 1 101 ? 4.324 -17.364 18.411 1.00 83.12 101 LYS A N 1
ATOM 831 C CA . LYS A 1 101 ? 3.921 -16.041 18.912 1.00 83.12 101 LYS A CA 1
ATOM 832 C C . LYS A 1 101 ? 4.970 -14.935 18.663 1.00 83.12 101 LYS A C 1
ATOM 834 O O . LYS A 1 101 ? 4.558 -13.864 18.198 1.00 83.12 101 LYS A O 1
ATOM 839 N N . PRO A 1 102 ? 6.283 -15.141 18.898 1.00 86.25 102 PRO A N 1
ATOM 840 C CA . PRO A 1 102 ? 7.298 -14.140 18.561 1.00 86.25 102 PRO A CA 1
ATOM 841 C C . PRO A 1 102 ? 7.299 -13.757 17.077 1.00 86.25 102 PRO A C 1
ATOM 843 O O . PRO A 1 102 ? 7.250 -12.574 16.742 1.00 86.25 102 PRO A O 1
ATOM 846 N N . GLU A 1 103 ? 7.279 -14.745 16.181 1.00 86.69 103 GLU A N 1
ATOM 847 C CA . GLU A 1 103 ? 7.316 -14.487 14.740 1.00 86.69 103 GLU A CA 1
ATOM 848 C C . GLU A 1 103 ? 6.019 -13.853 14.225 1.00 86.69 103 GLU A C 1
ATOM 850 O O . GLU A 1 103 ? 6.062 -12.938 13.402 1.00 86.69 103 GLU A O 1
ATOM 855 N N . SER A 1 104 ? 4.866 -14.259 14.765 1.00 85.62 104 SER A N 1
ATOM 856 C CA . SER A 1 104 ? 3.587 -13.620 14.452 1.00 85.62 104 SER A CA 1
ATOM 857 C C . SER A 1 104 ? 3.611 -12.124 14.792 1.00 85.62 104 SER A C 1
ATOM 859 O O . SER A 1 104 ? 3.171 -11.297 13.995 1.00 85.62 104 SER A O 1
ATOM 861 N N . THR A 1 105 ? 4.204 -11.755 15.933 1.00 87.25 105 THR A N 1
ATOM 862 C CA . THR A 1 105 ? 4.273 -10.358 16.381 1.0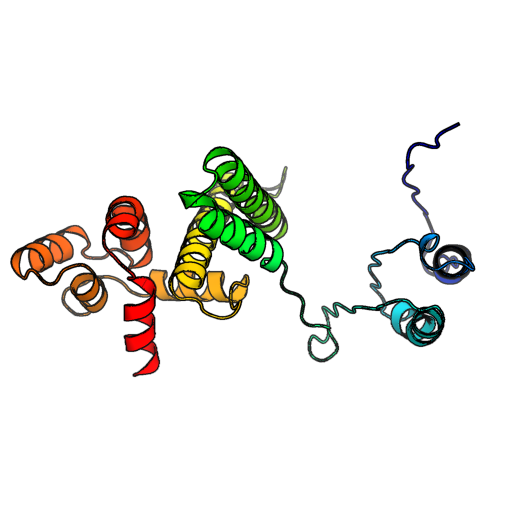0 87.25 105 THR A CA 1
ATOM 863 C C . THR A 1 105 ? 5.107 -9.510 15.420 1.00 87.25 105 THR A C 1
ATOM 865 O O . THR A 1 105 ? 4.702 -8.396 15.103 1.00 87.25 105 THR A O 1
ATOM 868 N N . ARG A 1 106 ? 6.199 -10.060 14.862 1.00 91.25 106 ARG A N 1
ATOM 869 C CA . ARG A 1 106 ? 6.975 -9.396 13.798 1.00 91.25 106 ARG A CA 1
ATOM 870 C C . ARG A 1 106 ? 6.090 -9.057 12.598 1.00 91.25 106 ARG A C 1
ATOM 872 O O . ARG A 1 106 ? 6.117 -7.929 12.126 1.00 91.25 106 ARG A O 1
ATOM 879 N N . PHE A 1 107 ? 5.288 -10.007 12.118 1.00 91.88 107 PHE A N 1
ATOM 880 C CA . PHE A 1 107 ? 4.413 -9.776 10.963 1.00 91.88 107 PHE A CA 1
ATOM 881 C C . PHE A 1 107 ? 3.295 -8.766 11.239 1.00 91.88 107 PHE A C 1
ATOM 883 O O . PHE A 1 107 ? 2.926 -8.018 10.336 1.00 91.88 107 PHE A O 1
ATOM 890 N N . LEU A 1 108 ? 2.794 -8.692 12.475 1.00 90.06 108 LEU A N 1
ATOM 891 C CA . LEU A 1 108 ? 1.875 -7.626 12.872 1.00 90.06 108 LEU A CA 1
ATOM 892 C C . LEU A 1 108 ? 2.557 -6.252 12.785 1.00 90.06 108 LEU A C 1
ATOM 894 O O . LEU A 1 108 ? 2.002 -5.337 12.182 1.00 90.06 108 LEU A O 1
ATOM 898 N N . THR A 1 109 ? 3.779 -6.126 13.309 1.00 90.62 109 THR A N 1
ATOM 899 C CA . THR A 1 109 ? 4.560 -4.882 13.230 1.00 90.62 109 THR A CA 1
ATOM 900 C C . THR A 1 109 ? 4.869 -4.481 11.785 1.00 90.62 109 THR A C 1
ATOM 902 O O . THR A 1 109 ? 4.757 -3.307 11.444 1.00 90.62 109 THR A O 1
ATOM 905 N N . GLU A 1 110 ? 5.204 -5.429 10.906 1.00 93.19 110 GLU A N 1
ATOM 906 C CA . GLU A 1 110 ? 5.402 -5.145 9.476 1.00 93.19 110 GLU A CA 1
ATOM 907 C C . GLU A 1 110 ? 4.111 -4.651 8.802 1.00 93.19 110 GLU A C 1
ATOM 909 O O . GLU A 1 110 ? 4.140 -3.684 8.041 1.00 93.19 110 GLU A O 1
ATOM 914 N N . ALA A 1 111 ? 2.959 -5.254 9.119 1.00 92.31 111 ALA A N 1
ATOM 915 C CA . ALA A 1 111 ? 1.669 -4.790 8.608 1.00 92.31 111 ALA A CA 1
ATOM 916 C C . ALA A 1 111 ? 1.363 -3.349 9.056 1.00 92.31 111 ALA A C 1
ATOM 918 O O . ALA A 1 111 ? 0.955 -2.521 8.241 1.00 92.31 111 ALA A O 1
ATOM 919 N N . GLU A 1 112 ? 1.597 -3.033 10.332 1.00 91.31 112 GLU A N 1
ATOM 920 C CA . GLU A 1 112 ? 1.431 -1.684 10.885 1.00 91.31 112 GLU A CA 1
ATOM 921 C C . GLU A 1 112 ? 2.382 -0.674 10.234 1.00 91.31 112 GLU A C 1
ATOM 923 O O . GLU A 1 112 ? 1.961 0.423 9.865 1.00 91.31 112 GLU A O 1
ATOM 928 N N . ASN A 1 113 ? 3.648 -1.046 10.034 1.00 92.81 113 ASN A N 1
ATOM 929 C CA . ASN A 1 113 ? 4.651 -0.191 9.405 1.00 92.81 113 ASN A CA 1
ATOM 930 C C . ASN A 1 113 ? 4.316 0.118 7.942 1.00 92.81 113 ASN A C 1
ATOM 932 O O . ASN A 1 113 ? 4.416 1.274 7.530 1.00 92.81 113 ASN A O 1
ATOM 936 N N . GLU A 1 114 ? 3.889 -0.873 7.160 1.00 92.06 114 GLU A N 1
ATOM 937 C CA . GLU A 1 114 ? 3.483 -0.660 5.765 1.00 92.06 114 GLU A CA 1
ATOM 938 C C . GLU A 1 114 ? 2.197 0.164 5.651 1.00 92.06 114 GLU A C 1
ATOM 940 O O . GLU A 1 114 ? 2.074 1.040 4.785 1.00 92.06 114 GLU A O 1
ATOM 945 N N . LEU A 1 115 ? 1.246 -0.051 6.562 1.00 91.50 115 LEU A N 1
ATOM 946 C CA . LEU A 1 115 ? 0.024 0.744 6.609 1.00 91.50 115 LEU A CA 1
ATOM 947 C C . LEU A 1 115 ? 0.325 2.191 7.009 1.00 91.50 115 LEU A C 1
ATOM 949 O O . LEU A 1 115 ? -0.230 3.121 6.423 1.00 91.50 115 LEU A O 1
ATOM 953 N N . LYS A 1 116 ? 1.266 2.387 7.939 1.00 91.44 116 LYS A N 1
ATOM 954 C CA . LYS A 1 116 ? 1.798 3.700 8.298 1.00 91.44 116 LYS A CA 1
ATOM 955 C C . LYS A 1 116 ? 2.452 4.360 7.090 1.00 91.44 116 LYS A C 1
ATOM 957 O O . LYS A 1 116 ? 2.056 5.464 6.743 1.00 91.44 116 LYS A O 1
ATOM 962 N N . ARG A 1 117 ? 3.383 3.697 6.398 1.00 91.00 117 ARG A N 1
ATOM 963 C CA . ARG A 1 117 ? 4.023 4.229 5.175 1.00 91.00 117 ARG A CA 1
ATOM 964 C C . ARG A 1 117 ? 2.984 4.677 4.148 1.00 91.00 117 ARG A C 1
ATOM 966 O O . ARG A 1 117 ? 3.038 5.813 3.683 1.00 91.00 117 ARG A O 1
ATOM 973 N N . SER A 1 118 ? 1.981 3.837 3.898 1.00 91.19 118 SER A N 1
ATOM 974 C CA . SER A 1 118 ? 0.864 4.154 3.003 1.00 91.19 118 SER A CA 1
ATOM 975 C C . SER A 1 118 ? 0.076 5.385 3.468 1.00 91.19 118 SER A C 1
ATOM 977 O O . SER A 1 118 ? -0.231 6.267 2.667 1.00 91.19 118 SER A O 1
ATOM 979 N N . ALA A 1 119 ? -0.207 5.500 4.769 1.00 90.88 119 ALA A N 1
ATOM 980 C CA . ALA A 1 119 ? -0.890 6.660 5.339 1.00 90.88 119 ALA A CA 1
ATOM 981 C C . ALA A 1 119 ? -0.086 7.960 5.156 1.00 90.88 119 ALA A C 1
ATOM 983 O O . ALA A 1 119 ? -0.671 9.004 4.882 1.00 90.88 119 ALA A O 1
ATOM 984 N N . TYR A 1 120 ? 1.244 7.917 5.262 1.00 89.38 120 TYR A N 1
ATOM 985 C CA . TYR A 1 120 ? 2.093 9.085 4.991 1.00 89.38 120 TYR A CA 1
ATOM 986 C C . TYR A 1 120 ? 2.091 9.480 3.508 1.00 89.38 120 TYR A C 1
ATOM 988 O O . TYR A 1 120 ? 2.177 10.668 3.205 1.00 89.38 120 TYR A O 1
ATOM 996 N N . THR A 1 121 ? 1.949 8.518 2.590 1.00 88.38 121 THR A N 1
ATOM 997 C CA . THR A 1 121 ? 1.802 8.799 1.154 1.00 88.38 121 THR A CA 1
ATOM 998 C C . THR A 1 121 ? 0.462 9.462 0.829 1.00 88.38 121 THR A C 1
ATOM 1000 O O . THR A 1 121 ? 0.439 10.416 0.054 1.00 88.38 121 THR A O 1
ATOM 1003 N N . PHE A 1 122 ? -0.643 8.985 1.416 1.00 87.56 122 PHE A N 1
ATOM 1004 C CA . PHE A 1 122 ? -1.985 9.526 1.159 1.00 87.56 122 PHE A CA 1
ATOM 1005 C C . PHE A 1 122 ? -2.256 10.848 1.883 1.00 87.56 122 PHE A C 1
ATOM 1007 O O . PHE A 1 122 ? -2.864 11.751 1.315 1.00 87.56 122 PHE A O 1
ATOM 1014 N N . PHE A 1 123 ? -1.800 10.972 3.128 1.00 89.06 123 PHE A N 1
ATOM 1015 C CA . PHE A 1 123 ? -2.014 12.146 3.967 1.00 89.06 123 PHE A CA 1
ATOM 1016 C C . PHE A 1 123 ? -0.682 12.861 4.159 1.00 89.06 123 PHE A C 1
ATOM 1018 O O . PHE A 1 123 ? 0.010 12.664 5.163 1.00 89.06 123 PHE A O 1
ATOM 1025 N N . GLN A 1 124 ? -0.301 13.669 3.173 1.00 83.56 124 GLN A N 1
ATOM 1026 C CA . GLN A 1 124 ? 0.906 14.485 3.253 1.00 83.56 124 GLN A CA 1
ATOM 1027 C C . GLN A 1 124 ? 0.690 15.626 4.249 1.00 83.56 124 GLN A C 1
ATOM 1029 O O . GLN A 1 124 ? -0.329 16.313 4.220 1.00 83.56 124 GLN A O 1
ATOM 1034 N N . GLY A 1 125 ? 1.646 15.798 5.161 1.00 70.25 125 GLY A N 1
ATOM 1035 C CA . GLY A 1 125 ? 1.685 16.979 6.012 1.00 70.25 125 GLY A CA 1
ATOM 1036 C C . GLY A 1 125 ? 2.358 18.102 5.240 1.00 70.25 125 GLY A C 1
ATOM 1037 O O . GLY A 1 125 ? 3.404 17.883 4.635 1.00 70.25 125 GLY A O 1
ATOM 1038 N N . THR A 1 126 ? 1.784 19.298 5.255 1.00 63.16 126 THR A N 1
ATOM 1039 C CA . THR A 1 126 ? 2.494 20.499 4.821 1.00 63.16 126 THR A CA 1
ATOM 1040 C C . THR A 1 126 ? 3.471 20.906 5.918 1.00 63.16 126 THR A C 1
ATOM 1042 O O . THR A 1 126 ? 3.165 21.759 6.751 1.00 63.16 126 THR A O 1
ATOM 1045 N N . GLU A 1 127 ? 4.652 20.286 5.940 1.00 55.41 127 GLU A N 1
ATOM 1046 C CA . GLU A 1 127 ? 5.766 20.795 6.741 1.00 55.41 127 GLU A CA 1
ATOM 1047 C C . GLU A 1 127 ? 6.055 22.237 6.286 1.00 55.41 127 GLU A C 1
ATOM 1049 O O . GLU A 1 127 ? 6.505 22.480 5.169 1.00 55.41 127 GLU A O 1
ATOM 1054 N N . GLY A 1 128 ? 5.691 23.214 7.124 1.00 55.84 128 GLY A N 1
ATOM 1055 C CA . GLY A 1 128 ? 5.962 24.637 6.896 1.00 55.84 128 GLY A CA 1
ATOM 1056 C C . GLY A 1 128 ? 4.861 25.480 6.233 1.00 55.84 128 GLY A C 1
ATOM 1057 O O . GLY A 1 128 ? 5.088 26.673 6.053 1.00 55.84 128 GLY A O 1
ATOM 1058 N N . GLN A 1 129 ? 3.678 24.940 5.901 1.00 52.16 129 GLN A N 1
ATOM 1059 C CA . GLN A 1 129 ? 2.567 25.745 5.330 1.00 52.16 129 GLN A CA 1
ATOM 1060 C C . GLN A 1 129 ? 1.223 25.650 6.075 1.00 52.16 129 GLN A C 1
ATOM 1062 O O . GLN A 1 129 ? 0.278 26.352 5.718 1.00 52.16 129 GLN A O 1
ATOM 1067 N N . GLY A 1 130 ? 1.109 24.834 7.125 1.00 49.84 130 GLY A N 1
ATOM 1068 C CA . GLY A 1 130 ? -0.104 24.738 7.939 1.00 49.84 130 GLY A CA 1
ATOM 1069 C C . GLY A 1 130 ? 0.105 25.323 9.331 1.00 49.84 130 GLY A C 1
ATOM 1070 O O . GLY A 1 130 ? 1.042 24.935 10.020 1.00 49.84 130 GLY A O 1
ATOM 1071 N N . GLY A 1 131 ? -0.777 26.222 9.778 1.00 57.94 131 GLY A N 1
ATOM 1072 C CA . GLY A 1 131 ? -0.864 26.572 11.202 1.00 57.94 131 GLY A CA 1
ATOM 1073 C C . GLY A 1 131 ? -1.091 25.326 12.074 1.00 57.94 131 GLY A C 1
ATOM 1074 O O . GLY A 1 131 ? -1.459 24.271 11.558 1.00 57.94 131 GLY A O 1
ATOM 1075 N N . SER A 1 132 ? -0.917 25.450 13.395 1.00 60.38 132 SER A N 1
ATOM 1076 C CA . SER A 1 132 ? -0.931 24.348 14.386 1.00 60.38 132 SER A CA 1
ATOM 1077 C C . SER A 1 132 ? -2.054 23.308 14.235 1.00 60.38 132 SER A C 1
ATOM 1079 O O . SER A 1 132 ? -1.895 22.158 14.631 1.00 60.38 132 SER A O 1
ATOM 1081 N N . ASN A 1 133 ? -3.193 23.689 13.654 1.00 64.62 133 ASN A N 1
ATOM 1082 C CA . ASN A 1 133 ? -4.344 22.810 13.463 1.00 64.62 133 ASN A CA 1
ATOM 1083 C C . ASN A 1 133 ? -4.185 21.848 12.271 1.00 64.62 133 ASN A C 1
ATOM 1085 O O . ASN A 1 133 ? -4.792 20.784 12.271 1.00 64.62 133 ASN A O 1
ATOM 1089 N N . GLY A 1 134 ? -3.383 22.182 11.255 1.00 71.50 134 GLY A N 1
ATOM 1090 C CA . GLY A 1 134 ? -3.204 21.337 10.067 1.00 71.50 134 GLY A CA 1
ATOM 1091 C C . GLY A 1 134 ? -2.501 20.016 10.382 1.00 71.50 134 GLY A C 1
ATOM 1092 O O . GLY A 1 134 ? -2.934 18.956 9.937 1.00 71.50 134 GLY A O 1
ATOM 1093 N N . GLU A 1 135 ? -1.459 20.066 11.213 1.00 80.06 135 GLU A N 1
ATOM 1094 C CA . GLU A 1 135 ? -0.729 18.874 11.656 1.00 80.06 135 GLU A CA 1
ATOM 1095 C C . GLU A 1 135 ? -1.618 17.931 12.481 1.00 80.06 135 GLU A C 1
ATOM 1097 O O . GLU A 1 135 ? -1.568 16.712 12.301 1.00 80.06 135 GLU A O 1
ATOM 1102 N N . PHE A 1 136 ? -2.485 18.501 13.325 1.00 84.00 136 PHE A N 1
ATOM 1103 C CA . PHE A 1 136 ? -3.477 17.754 14.096 1.00 84.00 136 PHE A CA 1
ATOM 1104 C C . PHE A 1 136 ? -4.409 16.943 13.182 1.00 84.00 136 PHE A C 1
ATOM 1106 O O . PHE A 1 136 ? -4.474 15.720 13.309 1.00 84.00 136 PHE A O 1
ATOM 1113 N N . TRP A 1 137 ? -5.044 17.583 12.193 1.00 84.50 137 TRP A N 1
ATOM 1114 C CA . TRP A 1 137 ? -5.964 16.894 11.280 1.00 84.50 137 TRP A CA 1
ATOM 1115 C C . TRP A 1 137 ? -5.273 15.827 10.426 1.00 84.50 137 TRP A C 1
ATOM 1117 O O . TRP A 1 137 ? -5.824 14.749 10.215 1.00 84.50 137 TRP A O 1
ATOM 1127 N N . VAL A 1 138 ? -4.046 16.085 9.964 1.00 87.81 138 VAL A N 1
ATOM 1128 C CA . VAL A 1 138 ? -3.270 15.096 9.199 1.00 87.81 138 VAL A CA 1
ATOM 1129 C C . VAL A 1 138 ? -2.950 13.873 10.058 1.00 87.81 138 VAL A C 1
ATOM 1131 O O . VAL A 1 138 ? -3.078 12.737 9.594 1.00 87.81 138 VAL A O 1
ATOM 1134 N N . LYS A 1 139 ? -2.553 14.080 11.317 1.00 87.88 139 LYS A N 1
ATOM 1135 C CA . LYS A 1 139 ? -2.279 12.992 12.260 1.00 87.88 139 LYS A CA 1
ATOM 1136 C C . LYS A 1 139 ? -3.533 12.163 12.543 1.00 87.88 139 LYS A C 1
ATOM 1138 O O . LYS A 1 139 ? -3.455 10.935 12.520 1.00 87.88 139 LYS A O 1
ATOM 1143 N N . ASP A 1 140 ? -4.672 12.812 12.747 1.00 87.81 140 ASP A N 1
ATOM 1144 C CA . ASP A 1 140 ? -5.939 12.131 13.008 1.00 87.81 140 ASP A CA 1
ATOM 1145 C C . ASP A 1 140 ? -6.411 11.313 11.804 1.00 87.81 140 ASP A C 1
ATOM 1147 O O . ASP A 1 140 ? -6.759 10.142 11.961 1.00 87.81 140 ASP A O 1
ATOM 1151 N N . CYS A 1 141 ? -6.313 11.861 10.588 1.00 89.12 141 CYS A N 1
ATOM 1152 C CA . CYS A 1 141 ? -6.604 11.125 9.356 1.00 89.12 141 CYS A CA 1
ATOM 1153 C C . CYS A 1 141 ? -5.717 9.883 9.204 1.00 89.12 141 CYS A C 1
ATOM 1155 O O . CYS A 1 141 ? -6.213 8.802 8.880 1.00 89.12 141 CYS A O 1
ATOM 1157 N N . ARG A 1 142 ? -4.412 10.000 9.491 1.00 90.62 142 ARG A N 1
ATOM 1158 C CA . ARG A 1 142 ? -3.487 8.855 9.466 1.00 90.62 142 ARG A CA 1
ATOM 1159 C C . ARG A 1 142 ? -3.890 7.794 10.491 1.00 90.62 142 ARG A C 1
ATOM 1161 O O . ARG A 1 142 ? -3.946 6.616 10.149 1.00 90.62 142 ARG A O 1
ATOM 1168 N N . ASN A 1 143 ? -4.204 8.193 11.723 1.00 89.88 143 ASN A N 1
ATOM 1169 C CA . ASN A 1 143 ? -4.612 7.266 12.782 1.00 89.88 143 ASN A CA 1
ATOM 1170 C C . ASN A 1 143 ? -5.924 6.547 12.448 1.00 89.88 143 ASN A C 1
ATOM 1172 O O . ASN A 1 143 ? -6.016 5.329 12.627 1.00 89.88 143 ASN A O 1
ATOM 1176 N N . LEU A 1 144 ? -6.916 7.276 11.932 1.00 90.19 144 LEU A N 1
ATOM 1177 C CA . LEU A 1 144 ? -8.191 6.705 11.505 1.00 90.19 144 LEU A CA 1
ATOM 1178 C C . LEU A 1 144 ? -7.994 5.715 10.354 1.00 90.19 144 LEU A C 1
ATOM 1180 O O . LEU A 1 144 ? -8.514 4.599 10.405 1.00 90.19 144 LEU A O 1
ATOM 1184 N N . PHE A 1 145 ? -7.195 6.081 9.350 1.00 91.94 145 PHE A N 1
ATOM 1185 C CA . PHE A 1 145 ? -6.866 5.206 8.227 1.00 91.94 145 PHE A CA 1
ATOM 1186 C C . PHE A 1 145 ? -6.173 3.919 8.686 1.00 91.94 145 PHE A C 1
ATOM 1188 O O . PHE A 1 145 ? -6.569 2.831 8.271 1.00 91.94 145 PHE A O 1
ATOM 1195 N N . MET A 1 146 ? -5.185 4.020 9.583 1.00 90.56 146 MET A N 1
ATOM 1196 C CA . MET A 1 146 ? -4.489 2.844 10.111 1.00 90.56 146 MET A CA 1
ATOM 1197 C C . MET A 1 146 ? -5.420 1.940 10.928 1.00 90.56 146 MET A C 1
ATOM 1199 O O . MET A 1 146 ? -5.450 0.727 10.724 1.00 90.56 146 MET A O 1
ATOM 1203 N N . SER A 1 147 ? -6.218 2.528 11.822 1.00 88.75 147 SER A N 1
ATOM 1204 C CA . SER A 1 147 ? -7.121 1.778 12.703 1.00 88.75 147 SER A CA 1
ATOM 1205 C C . SER A 1 147 ? -8.203 1.051 11.904 1.00 88.75 147 SER A C 1
ATOM 1207 O O . SER A 1 147 ? -8.448 -0.137 12.116 1.00 88.75 147 SER A O 1
ATOM 1209 N N . THR A 1 148 ? -8.803 1.742 10.932 1.00 89.62 148 THR A N 1
ATOM 1210 C CA . THR A 1 148 ? -9.808 1.157 10.034 1.00 89.62 148 THR A CA 1
ATOM 1211 C C . THR A 1 148 ? -9.175 0.103 9.127 1.00 89.62 148 THR A C 1
ATOM 1213 O O . THR A 1 148 ? -9.735 -0.976 8.948 1.00 89.62 148 THR A O 1
ATOM 1216 N N . GLY A 1 149 ? -7.978 0.372 8.598 1.00 90.25 149 GLY A N 1
ATOM 1217 C CA . GLY A 1 149 ? -7.265 -0.557 7.730 1.00 90.25 149 GLY A CA 1
ATOM 1218 C C . GLY A 1 149 ? -6.985 -1.902 8.407 1.00 90.25 149 GLY A C 1
ATOM 1219 O O . GLY A 1 149 ? -7.296 -2.954 7.849 1.00 90.25 149 GLY A O 1
ATOM 1220 N N . LEU A 1 150 ? -6.481 -1.882 9.644 1.00 88.62 150 LEU A N 1
ATOM 1221 C CA . LEU A 1 150 ? -6.257 -3.101 10.431 1.00 88.62 150 LEU A CA 1
ATOM 1222 C C . LEU A 1 150 ? -7.561 -3.816 10.797 1.00 88.62 150 LEU A C 1
ATOM 1224 O O . LEU A 1 150 ? -7.613 -5.045 10.752 1.00 88.62 150 LEU A O 1
ATOM 1228 N N . ALA A 1 151 ? -8.614 -3.071 11.145 1.00 86.38 151 ALA A N 1
ATOM 1229 C CA . ALA A 1 151 ? -9.920 -3.643 11.462 1.00 86.38 151 ALA A CA 1
ATOM 1230 C C . ALA A 1 151 ? -10.513 -4.413 10.272 1.00 86.38 151 ALA A C 1
ATOM 1232 O O . ALA A 1 151 ? -10.963 -5.551 10.424 1.00 86.38 151 ALA A O 1
ATOM 1233 N N . ILE A 1 152 ? -10.446 -3.813 9.083 1.00 87.06 152 ILE A N 1
ATOM 1234 C CA . ILE A 1 152 ? -10.899 -4.416 7.830 1.00 87.06 152 ILE A CA 1
ATOM 1235 C C . ILE A 1 152 ? -10.039 -5.639 7.480 1.00 87.06 152 ILE A C 1
ATOM 1237 O O . ILE A 1 152 ? -10.580 -6.691 7.140 1.00 87.06 152 ILE A O 1
ATOM 1241 N N . ALA A 1 153 ? -8.710 -5.545 7.600 1.00 87.88 153 ALA A N 1
ATOM 1242 C CA . ALA A 1 153 ? -7.820 -6.680 7.355 1.00 87.88 153 ALA A CA 1
ATOM 1243 C C . ALA A 1 153 ? -8.144 -7.864 8.283 1.00 87.88 153 ALA A C 1
ATOM 1245 O O . ALA A 1 153 ? -8.312 -8.989 7.814 1.00 87.88 153 ALA A O 1
ATOM 1246 N N . ASN A 1 154 ? -8.319 -7.609 9.584 1.00 85.50 154 ASN A N 1
ATOM 1247 C CA . ASN A 1 154 ? -8.706 -8.625 10.564 1.00 85.50 154 ASN A CA 1
ATOM 1248 C C . ASN A 1 154 ? -10.009 -9.330 10.189 1.00 85.50 154 ASN A C 1
ATOM 1250 O O . ASN A 1 154 ? -10.099 -10.553 10.268 1.00 85.50 154 ASN A O 1
ATOM 1254 N N . GLN A 1 155 ? -11.014 -8.573 9.760 1.00 82.00 155 GLN A N 1
ATOM 1255 C CA . GLN A 1 155 ? -12.285 -9.142 9.339 1.00 82.00 155 GLN A CA 1
ATOM 1256 C C . GLN A 1 155 ? -12.142 -10.023 8.094 1.00 82.00 155 GLN A C 1
ATOM 1258 O O . GLN A 1 155 ? -12.606 -11.161 8.113 1.00 82.00 155 GLN A O 1
ATOM 1263 N N . TYR A 1 156 ? -11.493 -9.529 7.036 1.00 85.00 156 TYR A N 1
ATOM 1264 C CA . TYR A 1 156 ? -11.328 -10.293 5.796 1.00 85.00 156 TYR A CA 1
ATOM 1265 C C . TYR A 1 156 ? -10.586 -11.612 6.036 1.00 85.00 156 TYR A C 1
ATOM 1267 O O . TYR A 1 156 ? -10.988 -12.647 5.505 1.00 85.00 156 TYR A O 1
ATOM 1275 N N . VAL A 1 157 ? -9.560 -11.602 6.894 1.00 84.81 157 VAL A N 1
ATOM 1276 C CA . VAL A 1 157 ? -8.838 -12.827 7.262 1.00 84.81 157 VAL A CA 1
ATOM 1277 C C . VAL A 1 157 ? -9.712 -13.775 8.087 1.00 84.81 157 VAL A C 1
ATOM 1279 O O . VAL A 1 157 ? -9.712 -14.974 7.827 1.00 84.81 157 VAL A O 1
ATOM 1282 N N . ARG A 1 158 ? -10.507 -13.269 9.041 1.00 82.88 158 ARG A N 1
ATOM 1283 C CA . ARG A 1 158 ? -11.437 -14.100 9.835 1.00 82.88 158 ARG A CA 1
ATOM 1284 C C . ARG A 1 158 ? -12.523 -14.764 8.987 1.00 82.88 158 ARG A C 1
ATOM 1286 O O . ARG A 1 158 ? -12.954 -15.863 9.320 1.00 82.88 158 ARG A O 1
ATOM 1293 N N . ASN A 1 159 ? -12.967 -14.101 7.924 1.00 80.75 159 ASN A N 1
ATOM 1294 C CA . ASN A 1 159 ? -14.037 -14.589 7.055 1.00 80.75 159 ASN A CA 1
ATOM 1295 C C . ASN A 1 159 ? -13.537 -15.428 5.875 1.00 80.75 159 ASN A C 1
ATOM 1297 O O . ASN A 1 159 ? -14.355 -15.992 5.153 1.00 80.75 159 ASN A O 1
ATOM 1301 N N . ASN A 1 160 ? -12.217 -15.514 5.682 1.00 79.06 160 ASN A N 1
ATOM 1302 C CA . ASN A 1 160 ? -11.587 -16.186 4.547 1.00 79.06 160 ASN A CA 1
ATOM 1303 C C . ASN A 1 160 ? -12.070 -15.653 3.181 1.00 79.06 160 ASN A C 1
ATOM 1305 O O . ASN A 1 160 ? -12.338 -16.407 2.246 1.00 79.06 160 ASN A O 1
ATOM 1309 N N . GLU A 1 161 ? -12.216 -14.333 3.080 1.00 73.88 161 GLU A N 1
ATOM 1310 C CA . GLU A 1 161 ? -12.678 -13.653 1.871 1.00 73.88 161 GLU A CA 1
ATOM 1311 C C . GLU A 1 161 ? -11.499 -13.229 0.970 1.00 73.88 161 GLU A C 1
ATOM 1313 O O . GLU A 1 161 ? -10.413 -12.912 1.469 1.00 73.88 161 GLU A O 1
ATOM 1318 N N . PRO A 1 162 ? -11.687 -13.186 -0.366 1.00 65.56 162 PRO A N 1
ATOM 1319 C CA . PRO A 1 162 ? -10.645 -12.746 -1.291 1.00 65.56 162 PRO A CA 1
ATOM 1320 C C . PRO A 1 162 ? -10.247 -11.287 -1.032 1.00 65.56 162 PRO A C 1
ATOM 1322 O O . PRO A 1 162 ? -11.069 -10.477 -0.605 1.00 65.56 162 PRO A O 1
ATOM 1325 N N . ILE A 1 163 ? -8.987 -10.945 -1.335 1.00 62.72 163 ILE A N 1
ATOM 1326 C CA . ILE A 1 163 ? -8.368 -9.639 -1.050 1.00 62.72 163 ILE A CA 1
ATOM 1327 C C . ILE A 1 163 ? -9.148 -8.493 -1.719 1.00 62.72 163 ILE A C 1
ATOM 1329 O O . ILE A 1 163 ? -8.849 -8.082 -2.837 1.00 62.72 163 ILE A O 1
ATOM 1333 N N . LYS A 1 164 ? -10.122 -7.930 -1.001 1.00 70.88 164 LYS A N 1
ATOM 1334 C CA . LYS A 1 164 ? -10.792 -6.659 -1.326 1.00 70.88 164 LYS A CA 1
ATOM 1335 C C . LYS A 1 164 ? -10.235 -5.494 -0.503 1.00 70.88 164 LYS A C 1
ATOM 1337 O O . LYS A 1 164 ? -10.770 -4.392 -0.539 1.00 70.88 164 LYS A O 1
ATOM 1342 N N . PHE A 1 165 ? -9.153 -5.718 0.240 1.00 82.62 165 PHE A N 1
ATOM 1343 C CA . PHE A 1 165 ? -8.526 -4.700 1.072 1.00 82.62 165 PHE A CA 1
ATOM 1344 C C . PHE A 1 165 ? -7.801 -3.653 0.220 1.00 82.62 165 PHE A C 1
ATOM 1346 O O . PHE A 1 165 ? -6.680 -3.892 -0.212 1.00 82.62 165 PHE A O 1
ATOM 1353 N N . ASN A 1 166 ? -8.431 -2.509 -0.040 1.00 87.56 166 ASN A N 1
ATOM 1354 C CA . ASN A 1 166 ? -7.858 -1.412 -0.821 1.00 87.56 166 ASN A CA 1
ATOM 1355 C C . ASN A 1 166 ? -8.246 -0.041 -0.219 1.00 87.56 166 ASN A C 1
ATOM 1357 O O . ASN A 1 166 ? -9.174 0.026 0.593 1.00 87.56 166 ASN A O 1
ATOM 1361 N N . PRO A 1 167 ? -7.565 1.060 -0.597 1.00 87.62 167 PRO A N 1
ATOM 1362 C CA . PRO A 1 167 ? -7.842 2.384 -0.031 1.00 87.62 167 PRO A CA 1
ATOM 1363 C C . PRO A 1 167 ? -9.281 2.873 -0.247 1.00 87.62 167 PRO A C 1
ATOM 1365 O O . PRO A 1 167 ? -9.836 3.545 0.618 1.00 87.62 167 PRO A O 1
ATOM 1368 N N . TYR A 1 168 ? -9.900 2.512 -1.374 1.00 87.75 168 TYR A N 1
ATOM 1369 C CA . TYR A 1 168 ? -11.274 2.895 -1.700 1.00 87.75 168 TYR A CA 1
ATOM 1370 C C . TYR A 1 168 ? -12.292 2.242 -0.754 1.00 87.75 168 TYR A C 1
ATOM 1372 O O . TYR A 1 168 ? -13.213 2.901 -0.281 1.00 87.75 168 TYR A O 1
ATOM 1380 N N . VAL A 1 169 ? -12.079 0.974 -0.393 1.00 88.25 169 VAL A N 1
ATOM 1381 C CA . VAL A 1 169 ? -12.898 0.266 0.601 1.00 88.25 169 VAL A CA 1
ATOM 1382 C C . VAL A 1 169 ? -12.778 0.914 1.978 1.00 88.25 169 VAL A C 1
ATOM 1384 O O . VAL A 1 169 ? -13.793 1.093 2.644 1.00 88.25 169 VAL A O 1
ATOM 1387 N N . ILE A 1 170 ? -11.571 1.321 2.392 1.00 89.62 170 ILE A N 1
ATOM 1388 C CA . ILE A 1 170 ? -11.380 2.050 3.657 1.00 89.62 170 ILE A CA 1
ATOM 1389 C C . ILE A 1 170 ? -12.171 3.365 3.633 1.00 89.62 170 ILE A C 1
ATOM 1391 O O . ILE A 1 170 ? -12.893 3.656 4.581 1.00 89.62 170 ILE A O 1
ATOM 1395 N N . TYR A 1 171 ? -12.072 4.133 2.545 1.00 89.75 171 TYR A N 1
ATOM 1396 C CA . TYR A 1 171 ? -12.789 5.399 2.382 1.00 89.75 171 TYR A CA 1
ATOM 1397 C C . TYR A 1 171 ? -14.314 5.230 2.448 1.00 89.75 171 TYR A C 1
ATOM 1399 O O . TYR A 1 171 ? -14.972 5.930 3.217 1.00 89.75 171 TYR A O 1
ATOM 1407 N N . ASN A 1 172 ? -14.873 4.279 1.692 1.00 89.69 172 ASN A N 1
ATOM 1408 C CA . ASN A 1 172 ? -16.316 4.037 1.679 1.00 89.69 172 ASN A CA 1
ATOM 1409 C C . ASN A 1 172 ? -16.829 3.595 3.050 1.00 89.69 172 ASN A C 1
ATOM 1411 O O . ASN A 1 172 ? -17.803 4.159 3.533 1.00 89.69 172 ASN A O 1
ATOM 1415 N N . ILE A 1 173 ? -16.137 2.659 3.710 1.00 87.62 173 ILE A N 1
ATOM 1416 C CA . ILE A 1 173 ? -16.531 2.179 5.040 1.00 87.62 173 ILE A CA 1
ATOM 1417 C C . ILE A 1 173 ? -16.530 3.325 6.053 1.00 87.62 173 ILE A C 1
ATOM 1419 O O . ILE A 1 173 ? -17.486 3.471 6.810 1.00 87.62 173 ILE A O 1
ATOM 1423 N N . VAL A 1 174 ? -15.490 4.166 6.056 1.00 89.50 174 VAL A N 1
ATOM 1424 C CA . VAL A 1 174 ? -15.431 5.326 6.957 1.00 89.50 174 VAL A CA 1
ATOM 1425 C C . VAL A 1 174 ? -16.601 6.274 6.695 1.00 89.50 174 VAL A C 1
ATOM 1427 O O . VAL A 1 174 ? -17.286 6.653 7.643 1.00 89.50 174 VAL A O 1
ATOM 1430 N N . ASN A 1 175 ? -16.875 6.614 5.433 1.00 88.88 175 ASN A N 1
ATOM 1431 C CA . ASN A 1 175 ? -17.969 7.522 5.082 1.00 88.88 175 ASN A CA 1
ATOM 1432 C C . ASN A 1 175 ? -19.346 6.961 5.440 1.00 88.88 175 ASN A C 1
ATOM 1434 O O . ASN A 1 175 ? -20.168 7.675 6.013 1.00 88.88 175 ASN A O 1
ATOM 1438 N N . GLU A 1 176 ? -19.599 5.690 5.134 1.00 87.38 176 GLU A N 1
ATOM 1439 C CA . GLU A 1 176 ? -20.854 5.015 5.462 1.00 87.38 176 GLU A CA 1
ATOM 1440 C C . GLU A 1 176 ? -21.067 4.991 6.980 1.00 87.38 176 GLU A C 1
ATOM 1442 O O . GLU A 1 176 ? -22.086 5.474 7.479 1.00 87.38 176 GLU A O 1
ATOM 1447 N N . MET A 1 177 ? -20.068 4.532 7.740 1.00 85.75 177 MET A N 1
ATOM 1448 C CA . MET A 1 177 ? -20.145 4.461 9.202 1.00 85.75 177 MET A CA 1
ATOM 1449 C C . MET A 1 177 ? -20.237 5.841 9.866 1.00 85.75 177 MET A C 1
ATOM 1451 O O . MET A 1 177 ? -20.828 5.971 10.940 1.00 85.75 177 MET A O 1
ATOM 1455 N N . GLN A 1 178 ? -19.658 6.874 9.254 1.00 87.00 178 GLN A N 1
ATOM 1456 C CA . GLN A 1 178 ? -19.769 8.250 9.728 1.00 87.00 178 GLN A CA 1
ATOM 1457 C C . GLN A 1 178 ? -21.149 8.852 9.425 1.00 87.00 178 GLN A C 1
ATOM 1459 O O . GLN A 1 178 ? -21.663 9.634 10.229 1.00 87.00 178 GLN A O 1
ATOM 1464 N N . SER A 1 179 ? -21.758 8.493 8.290 1.00 86.19 179 SER A N 1
ATOM 1465 C CA . SER A 1 179 ? -23.072 9.000 7.878 1.00 86.19 179 SER A CA 1
ATOM 1466 C C . SER A 1 179 ? -24.213 8.493 8.765 1.00 86.19 179 SER A C 1
ATOM 1468 O O . SER A 1 179 ? -25.187 9.211 9.000 1.00 86.19 179 SER A O 1
ATOM 1470 N N . ILE A 1 180 ? -24.073 7.283 9.313 1.00 85.00 180 ILE A N 1
ATOM 1471 C CA . ILE A 1 180 ? -25.116 6.638 10.107 1.00 85.00 180 ILE A CA 1
ATOM 1472 C C . ILE A 1 180 ? -24.964 7.018 11.575 1.00 85.00 180 ILE A C 1
ATOM 1474 O O . ILE A 1 180 ? -24.034 6.587 12.266 1.00 85.00 180 ILE A O 1
ATOM 1478 N N . ARG A 1 181 ? -25.914 7.829 12.052 1.00 83.69 181 ARG A N 1
ATOM 1479 C CA . ARG A 1 181 ? -26.049 8.203 13.461 1.00 83.69 181 ARG A CA 1
ATOM 1480 C C . ARG A 1 181 ? -26.995 7.261 14.184 1.00 83.69 181 ARG A C 1
ATOM 1482 O O . ARG A 1 181 ? -28.064 6.938 13.675 1.00 83.69 181 ARG A O 1
ATOM 1489 N N . ILE A 1 182 ? -26.607 6.886 15.393 1.00 81.88 182 ILE A N 1
ATOM 1490 C CA . ILE A 1 182 ? -27.420 6.055 16.271 1.00 81.88 182 ILE A CA 1
ATOM 1491 C C . ILE A 1 182 ? -28.471 6.944 16.924 1.00 81.88 182 ILE A C 1
ATOM 1493 O O . ILE A 1 182 ? -28.149 7.956 17.545 1.00 81.88 182 ILE A O 1
ATOM 1497 N N . ASN A 1 183 ? -29.728 6.561 16.751 1.00 79.19 183 ASN A N 1
ATOM 1498 C CA . ASN A 1 183 ? -30.890 7.163 17.388 1.00 79.19 183 ASN A CA 1
ATOM 1499 C C . ASN A 1 183 ? -31.979 6.086 17.537 1.00 79.19 183 ASN A C 1
ATOM 1501 O O . ASN A 1 183 ? -31.812 4.950 17.087 1.00 79.19 183 ASN A O 1
ATOM 1505 N N . GLU A 1 184 ? -33.108 6.441 18.148 1.00 69.81 184 GLU A N 1
ATOM 1506 C CA . GLU A 1 184 ? -34.251 5.528 18.303 1.00 69.81 184 GLU A CA 1
ATOM 1507 C C . GLU A 1 184 ? -34.822 5.041 16.955 1.00 69.81 184 GLU A C 1
ATOM 1509 O O . GLU A 1 184 ? -35.377 3.947 16.884 1.00 69.81 184 GLU A O 1
ATOM 1514 N N . ASN A 1 185 ? -34.623 5.812 15.879 1.00 68.62 185 ASN A N 1
ATOM 1515 C CA . ASN A 1 185 ? -35.113 5.517 14.529 1.00 68.62 185 ASN A CA 1
ATOM 1516 C C . ASN A 1 185 ? -34.156 4.634 13.701 1.00 68.62 185 ASN A C 1
ATOM 1518 O O . ASN A 1 185 ? -34.575 4.067 12.697 1.00 68.62 185 ASN A O 1
ATOM 1522 N N . ASN A 1 186 ? -32.887 4.510 14.100 1.00 69.88 186 ASN A N 1
ATOM 1523 C CA . ASN A 1 186 ? -31.868 3.690 13.449 1.00 69.88 186 ASN A CA 1
ATOM 1524 C C . ASN A 1 186 ? -31.073 2.872 14.491 1.00 69.88 186 ASN A C 1
ATOM 1526 O O . ASN A 1 186 ? -29.903 3.158 14.776 1.00 69.88 186 ASN A O 1
ATOM 1530 N N . PRO A 1 187 ? -31.709 1.853 15.101 1.00 70.50 187 PRO A N 1
ATOM 1531 C CA . PRO A 1 187 ? -31.091 1.037 16.139 1.00 70.50 187 PRO A CA 1
ATOM 1532 C C . PRO A 1 187 ? -30.323 -0.177 15.586 1.00 70.50 187 PRO A C 1
ATOM 1534 O O . PRO A 1 187 ? -29.777 -0.958 16.370 1.00 70.50 187 PRO A O 1
ATOM 1537 N N . GLU A 1 188 ? -30.276 -0.369 14.262 1.00 72.12 188 GLU A N 1
ATOM 1538 C CA . GLU A 1 188 ? -29.773 -1.586 13.603 1.00 72.12 188 GLU A CA 1
ATOM 1539 C C . GLU A 1 188 ? -28.368 -1.977 14.071 1.00 72.12 188 GLU A C 1
ATOM 1541 O O . GLU A 1 188 ? -28.108 -3.135 14.415 1.00 72.12 188 GLU A O 1
ATOM 1546 N N . TYR A 1 189 ? -27.474 -0.993 14.188 1.00 70.06 189 TYR A N 1
ATOM 1547 C CA . TYR A 1 189 ? -26.116 -1.236 14.656 1.00 70.06 189 TYR A CA 1
ATOM 1548 C C . TYR A 1 189 ? -26.072 -1.721 16.116 1.00 70.06 189 TYR A C 1
ATOM 1550 O O . TYR A 1 189 ? -25.349 -2.666 16.434 1.00 70.06 189 TYR A O 1
ATOM 1558 N N . ILE A 1 190 ? -26.896 -1.157 17.006 1.00 72.81 190 ILE A N 1
ATOM 1559 C CA . ILE A 1 190 ? -26.987 -1.596 18.410 1.00 72.81 190 ILE A CA 1
ATOM 1560 C C . ILE A 1 190 ? -27.616 -2.988 18.518 1.00 72.81 190 ILE A C 1
ATOM 1562 O O . ILE A 1 190 ? -27.181 -3.810 19.328 1.00 72.81 190 ILE A O 1
ATOM 1566 N N . HIS A 1 191 ? -28.600 -3.293 17.674 1.00 74.38 191 HIS A N 1
ATOM 1567 C CA . HIS A 1 191 ? -29.184 -4.630 17.601 1.00 74.38 191 HIS A CA 1
ATOM 1568 C C . HIS A 1 191 ? -28.179 -5.691 17.148 1.00 74.38 191 HIS A C 1
ATOM 1570 O O . HIS A 1 191 ? -28.273 -6.834 17.601 1.00 74.38 191 HIS A O 1
ATOM 1576 N N . SER A 1 192 ? -27.199 -5.310 16.323 1.00 69.75 192 SER A N 1
ATOM 1577 C CA . SER A 1 192 ? -26.110 -6.197 15.903 1.00 69.75 192 SER A CA 1
ATOM 1578 C C . SER A 1 192 ? -25.102 -6.514 17.020 1.00 69.75 192 SER A C 1
ATOM 1580 O O . SER A 1 192 ? -24.483 -7.578 16.989 1.00 69.75 192 SER A O 1
ATOM 1582 N N . LEU A 1 193 ? -24.966 -5.627 18.017 1.00 69.94 193 LEU A N 1
ATOM 1583 C CA . LEU A 1 193 ? -23.977 -5.720 19.100 1.00 69.94 193 LEU A CA 1
ATOM 1584 C C . LEU A 1 193 ? -24.390 -6.671 20.232 1.00 69.94 193 LEU A C 1
ATOM 1586 O O . LEU A 1 193 ? -23.539 -7.355 20.799 1.00 69.94 193 LEU A O 1
ATOM 1590 N N . THR A 1 194 ? -25.675 -6.703 20.592 1.00 69.75 194 THR A N 1
ATOM 1591 C CA . THR A 1 194 ? -26.178 -7.547 21.688 1.00 69.75 194 THR A CA 1
ATOM 1592 C C . THR A 1 194 ? -27.613 -7.996 21.435 1.00 69.75 194 THR A C 1
ATOM 1594 O O . THR A 1 194 ? -28.455 -7.252 20.922 1.00 69.75 194 THR A O 1
ATOM 1597 N N . GLU A 1 195 ? -27.910 -9.237 21.810 1.00 72.94 195 GLU A N 1
ATOM 1598 C CA . GLU A 1 195 ? -29.254 -9.819 21.747 1.00 72.94 195 GLU A CA 1
ATOM 1599 C C . GLU A 1 195 ? -30.086 -9.466 22.992 1.00 72.94 195 GLU A C 1
ATOM 1601 O O . GLU A 1 195 ? -31.311 -9.551 22.958 1.00 72.94 195 GLU A O 1
ATOM 1606 N N . ASN A 1 196 ? -29.446 -8.991 24.071 1.00 80.56 196 ASN A N 1
ATOM 1607 C CA . ASN A 1 196 ? -30.111 -8.694 25.337 1.00 80.56 196 ASN A CA 1
ATOM 1608 C C . ASN A 1 196 ? -30.903 -7.363 25.279 1.00 80.56 196 ASN A C 1
ATOM 1610 O O . ASN A 1 196 ? -30.295 -6.299 25.113 1.00 80.56 196 ASN A O 1
ATOM 1614 N N . PRO A 1 197 ? -32.237 -7.373 25.489 1.00 76.94 197 PRO A N 1
ATOM 1615 C CA . PRO A 1 197 ? -33.077 -6.170 25.447 1.00 76.94 197 PRO A CA 1
ATOM 1616 C C . PRO A 1 197 ? -32.665 -5.077 26.441 1.00 76.94 197 PRO A C 1
ATOM 1618 O O . PRO A 1 197 ? -32.758 -3.887 26.139 1.00 76.94 197 PRO A O 1
ATOM 1621 N N . LEU A 1 198 ? -32.175 -5.469 27.620 1.00 75.50 198 LEU A N 1
ATOM 1622 C CA . LEU A 1 198 ? -31.833 -4.539 28.697 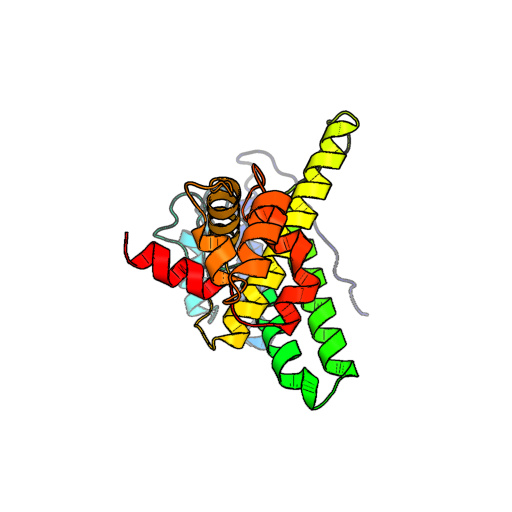1.00 75.50 198 LEU A CA 1
ATOM 1623 C C . LEU A 1 198 ? -30.503 -3.821 28.430 1.00 75.50 198 LEU A C 1
ATOM 1625 O O . LEU A 1 198 ? -30.333 -2.654 28.785 1.00 75.50 198 LEU A O 1
ATOM 1629 N N . GLU A 1 199 ? -29.562 -4.504 27.775 1.00 76.31 199 GLU A N 1
ATOM 1630 C CA . GLU A 1 199 ? -28.324 -3.887 27.294 1.00 76.31 199 GLU A CA 1
ATOM 1631 C C . GLU A 1 199 ? -28.583 -2.981 26.089 1.00 76.31 199 GLU A C 1
ATOM 1633 O O . GLU A 1 199 ? -28.007 -1.899 26.029 1.00 76.31 199 GLU A O 1
ATOM 1638 N N . ARG A 1 200 ? -29.496 -3.351 25.178 1.00 78.44 200 ARG A N 1
ATOM 1639 C CA . ARG A 1 200 ? -29.868 -2.507 24.025 1.00 78.44 200 ARG A CA 1
ATOM 1640 C C . ARG A 1 200 ? -30.344 -1.126 24.454 1.00 78.44 200 ARG A C 1
ATOM 1642 O O . ARG A 1 200 ? -29.830 -0.133 23.953 1.00 78.44 200 ARG A O 1
ATOM 1649 N N . ALA A 1 201 ? -31.265 -1.057 25.416 1.00 76.75 201 ALA A N 1
ATOM 1650 C CA . ALA A 1 201 ? -31.774 0.216 25.925 1.00 76.75 201 ALA A CA 1
ATOM 1651 C C . ALA A 1 201 ? -30.665 1.072 26.571 1.00 76.75 201 ALA A C 1
ATOM 1653 O O . ALA A 1 201 ? -30.619 2.288 26.386 1.00 76.75 201 ALA A O 1
ATOM 1654 N N . LYS A 1 202 ? -29.725 0.436 27.286 1.00 81.12 202 LYS A N 1
ATOM 1655 C CA . LYS A 1 202 ? -28.556 1.122 27.861 1.00 81.12 202 LYS A CA 1
ATOM 1656 C C . LYS A 1 202 ? -27.610 1.650 26.780 1.00 81.12 202 LYS A C 1
ATOM 1658 O O . LYS A 1 202 ? -27.138 2.777 26.897 1.00 81.12 202 LYS A O 1
ATOM 1663 N N . LEU A 1 203 ? -27.333 0.855 25.746 1.00 79.00 203 LEU A N 1
ATOM 1664 C CA . LEU A 1 203 ? -26.433 1.223 24.650 1.00 79.00 203 LEU A CA 1
ATOM 1665 C C . LEU A 1 203 ? -27.044 2.310 23.756 1.00 79.00 203 LEU A C 1
ATOM 1667 O O . LEU A 1 203 ? -26.335 3.249 23.409 1.00 79.00 203 LEU A O 1
ATOM 1671 N N . LEU A 1 204 ? -28.347 2.245 23.461 1.00 80.88 204 LEU A N 1
ATOM 1672 C CA . LEU A 1 204 ? -29.066 3.297 22.730 1.00 80.88 204 LEU A CA 1
ATOM 1673 C C . LEU A 1 204 ? -28.962 4.638 23.456 1.00 80.88 204 LEU A C 1
ATOM 1675 O O . LEU A 1 204 ? -28.550 5.624 22.859 1.00 80.88 204 LEU A O 1
ATOM 1679 N N . LYS A 1 205 ? -29.209 4.659 24.771 1.00 82.44 205 LYS A N 1
ATOM 1680 C CA . LYS A 1 205 ? -29.074 5.884 25.570 1.00 82.44 205 LYS A CA 1
ATOM 1681 C C . LYS A 1 205 ? -27.626 6.383 25.668 1.00 82.44 205 LYS A C 1
ATOM 1683 O O . LYS A 1 205 ? -27.393 7.584 25.745 1.00 82.44 205 LYS A O 1
ATOM 1688 N N . LYS A 1 206 ? -26.646 5.473 25.697 1.00 82.62 206 LYS A N 1
ATOM 1689 C CA . LYS A 1 206 ? -25.215 5.811 25.791 1.00 82.62 206 LYS A CA 1
ATOM 1690 C C . LYS A 1 206 ? -24.669 6.413 24.492 1.00 82.62 206 LYS A C 1
ATOM 1692 O O . LYS A 1 206 ? -23.787 7.268 24.554 1.00 82.62 206 LYS A O 1
ATOM 1697 N N . TYR A 1 207 ? -25.150 5.944 23.343 1.00 82.56 207 TYR A N 1
ATOM 1698 C CA . TYR A 1 207 ? -24.618 6.302 22.027 1.00 82.56 207 TYR A CA 1
ATOM 1699 C C . TYR A 1 207 ? -25.550 7.181 21.191 1.00 82.56 207 TYR A C 1
ATOM 1701 O O . TYR A 1 207 ? -25.283 7.386 20.009 1.00 82.56 207 TYR A O 1
ATOM 1709 N N . ASP A 1 208 ? -26.603 7.728 21.791 1.00 83.94 208 ASP A N 1
ATOM 1710 C CA . ASP A 1 208 ? -27.526 8.629 21.108 1.00 83.94 208 ASP A CA 1
ATOM 1711 C C . ASP A 1 208 ? -26.787 9.816 20.458 1.00 83.94 208 ASP A C 1
ATOM 1713 O O . ASP A 1 208 ? -25.918 10.461 21.059 1.00 83.94 208 ASP A O 1
ATOM 1717 N N . GLY A 1 209 ? -27.069 10.048 19.175 1.00 81.62 209 GLY A N 1
ATOM 1718 C CA . GLY A 1 209 ? -26.446 11.078 18.341 1.00 81.62 209 GLY A CA 1
ATOM 1719 C C . GLY A 1 209 ? -25.012 10.787 17.871 1.00 81.62 209 GLY A C 1
ATOM 1720 O O . GLY A 1 209 ? -24.471 11.555 17.061 1.00 81.62 209 GLY A O 1
ATOM 1721 N N . LYS A 1 210 ? -24.380 9.699 18.329 1.00 85.88 210 LYS A N 1
ATOM 1722 C CA . LYS A 1 210 ? -23.022 9.298 17.919 1.00 85.88 210 LYS A CA 1
ATOM 1723 C C . LYS A 1 210 ? -23.037 8.579 16.577 1.00 85.88 210 LYS A C 1
ATOM 1725 O O . LYS A 1 210 ? -24.035 7.962 16.205 1.00 85.88 210 LYS A O 1
ATOM 1730 N N . SER A 1 211 ? -21.934 8.680 15.838 1.00 86.12 211 SER A N 1
ATOM 1731 C CA . SER A 1 211 ? -21.798 7.931 14.591 1.00 86.12 211 SER A CA 1
ATOM 1732 C C . SER A 1 211 ? -21.516 6.459 14.880 1.00 86.12 211 SER A C 1
ATOM 1734 O O . SER A 1 211 ? -20.951 6.101 15.917 1.00 86.12 211 SER A O 1
ATOM 1736 N N . THR A 1 212 ? -21.873 5.597 13.938 1.00 83.19 212 THR A N 1
ATOM 1737 C CA . THR A 1 212 ? -21.558 4.165 14.006 1.00 83.19 212 THR A CA 1
ATOM 1738 C C . THR A 1 212 ? -20.047 3.932 14.104 1.00 83.19 212 THR A C 1
ATOM 1740 O O . THR A 1 212 ? -19.599 3.037 14.824 1.00 83.19 212 THR A O 1
ATOM 1743 N N . LEU A 1 213 ? -19.257 4.789 13.450 1.00 84.44 213 LEU A N 1
ATOM 1744 C CA . LEU A 1 213 ? -17.796 4.792 13.516 1.00 84.44 213 LEU A CA 1
ATOM 1745 C C . LEU A 1 213 ? -17.268 5.032 14.939 1.00 84.44 213 LEU A C 1
ATOM 1747 O O . LEU A 1 213 ? -16.403 4.288 15.405 1.00 84.44 213 LEU A O 1
ATOM 1751 N N . ASP A 1 214 ? -17.826 6.015 15.654 1.00 83.56 214 ASP A N 1
ATOM 1752 C CA . ASP A 1 214 ? -17.435 6.316 17.039 1.00 83.56 214 ASP A CA 1
ATOM 1753 C C . ASP A 1 214 ? -17.689 5.112 17.951 1.00 83.56 214 ASP A C 1
ATOM 1755 O O . ASP A 1 214 ? -16.843 4.719 18.755 1.00 83.56 214 ASP A O 1
ATOM 1759 N N . VAL A 1 215 ? -18.857 4.483 17.799 1.00 82.31 215 VAL A N 1
ATOM 1760 C CA . VAL A 1 215 ? -19.248 3.325 18.612 1.00 82.31 215 VAL A CA 1
ATOM 1761 C C . VAL A 1 215 ? -18.411 2.098 18.285 1.00 82.31 215 VAL A C 1
ATOM 1763 O O . VAL A 1 215 ? -18.058 1.343 19.192 1.00 82.31 215 VAL A O 1
ATOM 1766 N N . PHE A 1 216 ? -18.060 1.901 17.014 1.00 81.62 216 PHE A N 1
ATOM 1767 C CA . PHE A 1 216 ? -17.151 0.842 16.596 1.00 81.62 216 PHE A CA 1
ATOM 1768 C C . PHE A 1 216 ? -15.786 0.959 17.279 1.00 81.62 216 PHE A C 1
ATOM 1770 O O . PHE A 1 216 ? -15.341 -0.002 17.908 1.00 81.62 216 PHE A O 1
ATOM 1777 N N . PHE A 1 217 ? -15.145 2.130 17.214 1.00 77.38 217 PHE A N 1
ATOM 1778 C CA . PHE A 1 217 ? -13.817 2.309 17.802 1.00 77.38 217 PHE A CA 1
ATOM 1779 C C . PHE A 1 217 ? -13.834 2.350 19.332 1.00 77.38 217 PHE A C 1
ATOM 1781 O O . PHE A 1 217 ? -12.923 1.809 19.959 1.00 77.38 217 PHE A O 1
ATOM 1788 N N . TRP A 1 218 ? -14.887 2.889 19.955 1.00 74.56 218 TRP A N 1
ATOM 1789 C CA . TRP A 1 218 ? -15.029 2.849 21.414 1.00 74.56 218 TRP A CA 1
ATOM 1790 C C . TRP A 1 218 ? -15.227 1.446 21.973 1.00 74.56 218 TRP A C 1
ATOM 1792 O O . TRP A 1 218 ? -14.746 1.155 23.065 1.00 74.56 218 TRP A O 1
ATOM 1802 N N . ASN A 1 219 ? -15.894 0.569 21.227 1.00 69.06 219 ASN A N 1
ATOM 1803 C CA . ASN A 1 219 ? -16.123 -0.809 21.648 1.00 69.06 219 ASN A CA 1
ATOM 1804 C C . ASN A 1 219 ? -15.108 -1.785 21.041 1.00 69.06 219 ASN A C 1
ATOM 1806 O O . ASN A 1 219 ? -15.226 -2.988 21.247 1.00 69.06 219 ASN A O 1
ATOM 1810 N N . TYR A 1 220 ? -14.094 -1.308 20.315 1.00 59.84 220 TYR A N 1
ATOM 1811 C CA . TYR A 1 220 ? -13.176 -2.156 19.549 1.00 59.84 220 TYR A CA 1
ATOM 1812 C C . TYR A 1 220 ? -12.481 -3.225 20.413 1.00 59.84 220 TYR A C 1
ATOM 1814 O O . TYR A 1 220 ? -12.345 -4.375 19.995 1.00 59.84 220 TYR A O 1
ATOM 1822 N N . HIS A 1 221 ? -12.129 -2.885 21.659 1.00 50.59 221 HIS A N 1
ATOM 1823 C CA . HIS A 1 221 ? -11.553 -3.827 22.628 1.00 50.59 221 HIS A CA 1
ATOM 1824 C C . HIS A 1 221 ? -12.539 -4.927 23.070 1.00 50.59 221 HIS A C 1
ATOM 1826 O O . HIS A 1 221 ? -12.141 -6.080 23.236 1.00 50.59 221 HIS A O 1
ATOM 1832 N N . GLU A 1 222 ? -13.825 -4.600 23.214 1.00 45.81 222 GLU A N 1
ATOM 1833 C CA . GLU A 1 222 ? -14.884 -5.552 23.579 1.00 45.81 222 GLU A CA 1
ATOM 1834 C C . GLU A 1 222 ? -15.359 -6.380 22.367 1.00 45.81 222 GLU A C 1
ATOM 1836 O O . GLU A 1 222 ? -15.674 -7.563 22.501 1.00 45.81 222 GLU A O 1
ATOM 1841 N N . ILE A 1 223 ? -15.349 -5.796 21.163 1.00 43.75 223 ILE A N 1
ATOM 1842 C CA . ILE A 1 223 ? -15.824 -6.398 19.906 1.00 43.75 223 ILE A CA 1
ATOM 1843 C C . ILE A 1 223 ? -14.830 -7.424 19.345 1.00 43.75 223 ILE A C 1
ATOM 1845 O O . ILE A 1 223 ? -15.251 -8.489 18.884 1.00 43.75 223 ILE A O 1
ATOM 1849 N N . ILE A 1 224 ? -13.514 -7.172 19.436 1.00 45.16 224 ILE A N 1
ATOM 1850 C CA . ILE A 1 224 ? -12.480 -8.146 19.026 1.00 45.16 224 ILE A CA 1
ATOM 1851 C C . ILE A 1 224 ? -12.638 -9.478 19.771 1.00 45.16 224 ILE A C 1
ATOM 1853 O O . ILE A 1 224 ? -12.355 -10.531 19.186 1.00 45.16 224 ILE A O 1
ATOM 1857 N N . GLN A 1 225 ? -13.114 -9.413 21.018 1.00 39.38 225 GLN A N 1
ATOM 1858 C CA . GLN A 1 225 ? -13.375 -10.552 21.895 1.00 39.38 225 GLN A CA 1
ATOM 1859 C C . GLN A 1 225 ? -14.762 -11.189 21.666 1.00 39.38 225 GLN A C 1
ATOM 1861 O O . GLN A 1 225 ? -14.925 -12.365 21.982 1.00 39.38 225 GLN A O 1
ATOM 1866 N N . ARG A 1 226 ? -15.762 -10.465 21.122 1.00 36.12 226 ARG A N 1
ATOM 1867 C CA . ARG A 1 226 ? -17.176 -10.909 21.147 1.00 36.12 226 ARG A CA 1
ATOM 1868 C C . ARG A 1 226 ? -17.839 -11.397 19.844 1.00 36.12 226 ARG A C 1
ATOM 1870 O O . ARG A 1 226 ? -18.790 -12.148 20.020 1.00 36.12 226 ARG A O 1
ATOM 1877 N N . LYS A 1 227 ? -17.387 -11.080 18.609 1.00 41.84 227 LYS A N 1
ATOM 1878 C CA . LYS A 1 227 ? -17.734 -11.709 17.276 1.00 41.84 227 LYS A CA 1
ATOM 1879 C C . LYS A 1 227 ? -17.771 -10.691 16.107 1.00 41.84 227 LYS A C 1
ATOM 1881 O O . LYS A 1 227 ? -17.680 -9.491 16.319 1.00 41.84 227 LYS A O 1
ATOM 1886 N N . ASN A 1 228 ? -17.880 -11.213 14.870 1.00 48.09 228 ASN A N 1
ATOM 1887 C CA . ASN A 1 228 ? -17.944 -10.558 13.544 1.00 48.09 228 ASN A CA 1
ATOM 1888 C C . ASN A 1 228 ? -19.083 -9.524 13.380 1.00 48.09 228 ASN A C 1
ATOM 1890 O O . ASN A 1 228 ? -20.201 -9.896 13.028 1.00 48.09 228 ASN A O 1
ATOM 1894 N N . ILE A 1 229 ? -18.800 -8.230 13.559 1.00 49.91 229 ILE A N 1
ATOM 1895 C CA . ILE A 1 229 ? -19.828 -7.168 13.485 1.00 49.91 229 ILE A CA 1
ATOM 1896 C C . ILE A 1 229 ? -19.883 -6.460 12.127 1.00 49.91 229 ILE A C 1
ATOM 1898 O O . ILE A 1 229 ? -20.972 -6.190 11.629 1.00 49.91 229 ILE A O 1
ATOM 1902 N N . ILE A 1 230 ? -18.749 -6.251 11.456 1.00 46.81 230 ILE A N 1
ATOM 1903 C CA . ILE A 1 230 ? -18.739 -5.506 10.185 1.00 46.81 230 ILE A CA 1
ATOM 1904 C C . ILE A 1 230 ? -19.458 -6.289 9.049 1.00 46.81 230 ILE A C 1
ATOM 1906 O O . ILE A 1 230 ? -20.000 -5.681 8.132 1.00 46.81 230 ILE A O 1
ATOM 1910 N N . MET A 1 231 ? -19.580 -7.626 9.130 1.00 40.81 231 MET A N 1
ATOM 1911 C CA . MET A 1 231 ? -20.350 -8.421 8.148 1.00 40.81 231 MET A CA 1
ATOM 1912 C C . MET A 1 231 ? -21.871 -8.365 8.320 1.00 40.81 231 MET A C 1
ATOM 1914 O O . MET A 1 231 ? -22.583 -8.445 7.323 1.00 40.81 231 MET A O 1
ATOM 1918 N N . ARG A 1 232 ? -22.396 -8.233 9.548 1.00 43.72 232 ARG A N 1
ATOM 1919 C CA . ARG A 1 232 ? -23.858 -8.147 9.743 1.00 43.72 232 ARG A CA 1
ATOM 1920 C C . ARG A 1 232 ? -24.416 -6.844 9.177 1.00 43.72 232 ARG A C 1
ATOM 1922 O O . ARG A 1 232 ? -25.524 -6.838 8.665 1.00 43.72 232 ARG A O 1
ATOM 1929 N N . PHE A 1 233 ? -23.613 -5.786 9.189 1.00 41.72 233 PHE A N 1
ATOM 1930 C CA . PHE A 1 233 ? -23.934 -4.526 8.529 1.00 41.72 233 PHE A CA 1
ATOM 1931 C C . PHE A 1 233 ? -23.915 -4.649 6.996 1.00 41.72 233 PHE A C 1
ATOM 1933 O O . PHE A 1 233 ? -24.828 -4.183 6.326 1.00 41.72 233 PHE A O 1
ATOM 1940 N N . TRP A 1 234 ? -22.944 -5.386 6.441 1.00 40.00 234 TRP A N 1
ATOM 1941 C CA . TRP A 1 234 ? -22.889 -5.695 5.005 1.00 40.00 234 TRP A CA 1
ATOM 1942 C C . TRP A 1 234 ? -24.073 -6.545 4.513 1.00 40.00 234 TRP A C 1
ATOM 1944 O O . TRP A 1 234 ? -24.546 -6.343 3.399 1.00 40.00 234 TRP A O 1
ATOM 1954 N N . GLN A 1 235 ? -24.589 -7.466 5.335 1.00 38.69 235 GLN A N 1
ATOM 1955 C CA . GLN A 1 235 ? -25.790 -8.248 5.000 1.00 38.69 235 GLN A CA 1
ATOM 1956 C C . GLN A 1 235 ? -27.075 -7.410 5.000 1.00 38.69 235 GLN A C 1
ATOM 1958 O O . GLN A 1 235 ? -27.978 -7.709 4.225 1.00 38.69 235 GLN A O 1
ATOM 1963 N N . VAL A 1 236 ? -27.148 -6.368 5.832 1.00 41.22 236 VAL A N 1
ATOM 1964 C CA . VAL A 1 236 ? -28.271 -5.417 5.844 1.00 41.22 236 VAL A CA 1
ATOM 1965 C C . VAL A 1 236 ? -28.183 -4.461 4.647 1.00 41.22 236 VAL A C 1
ATOM 1967 O O . VAL A 1 236 ? -29.189 -4.217 3.993 1.00 41.22 236 VAL A O 1
ATOM 1970 N N . LEU A 1 237 ? -26.978 -4.016 4.274 1.00 35.16 237 LEU A N 1
ATOM 1971 C CA . LEU A 1 237 ? -26.764 -3.109 3.137 1.00 35.16 237 LEU A CA 1
ATOM 1972 C C . LEU A 1 237 ? -26.892 -3.767 1.753 1.00 35.16 237 LEU A C 1
ATOM 1974 O O . LEU A 1 237 ? -27.187 -3.078 0.787 1.00 35.16 237 LEU A O 1
ATOM 1978 N N . GLN A 1 238 ? -26.701 -5.085 1.622 1.00 33.31 238 GLN A N 1
ATOM 1979 C CA . GLN A 1 238 ? -26.990 -5.794 0.362 1.00 33.31 238 GLN A CA 1
ATOM 1980 C C . GLN A 1 238 ? -28.486 -6.094 0.150 1.00 33.31 238 GLN A C 1
ATOM 1982 O O . GLN A 1 238 ? -28.847 -6.624 -0.900 1.00 33.31 238 GLN A O 1
ATOM 1987 N N . GLN A 1 239 ? -29.346 -5.799 1.133 1.00 33.00 239 GLN A N 1
ATOM 1988 C CA . GLN A 1 239 ? -30.802 -6.000 1.057 1.00 33.00 239 GLN A CA 1
ATOM 1989 C C . GLN A 1 239 ? -31.605 -4.702 0.844 1.00 33.00 239 GLN A C 1
ATOM 1991 O O . GLN A 1 239 ? -32.832 -4.767 0.757 1.00 33.00 239 GLN A O 1
ATOM 1996 N N . SER A 1 240 ? -30.931 -3.556 0.707 1.00 30.52 240 SER A N 1
ATOM 1997 C CA . SER A 1 240 ? -31.486 -2.253 0.297 1.00 30.52 240 SER A CA 1
ATOM 1998 C C . SER A 1 240 ? -30.929 -1.820 -1.052 1.00 30.52 240 SER A C 1
ATOM 2000 O O . SER A 1 240 ? -31.697 -1.242 -1.849 1.00 30.52 240 SER A O 1
#

Foldseek 3Di:
DDDDDDDDDDDDDVVRCCCPPPVVVPQCVLLVDPDPVSRDDDDDDDPPPVCCVVCVVVSVVSVDDDFDCDPPDRVPGDDDFLLVQLLVLQLQLVVCVVPPVVVSVVSPVVSLVSLLVVLCVVQPQPPPPDDPVRVVVSVVSSVLSSVLLSVVSVLCSVVVHPPPRHPVVSVVVVVVQQVDAQAPVDLQLLVLVDVDPVVSVVVSVVRHRHGSSVVCVVCVVVDVVPDDRVVSVVVVVVVD

Sequence (240 aa):
MGQEPSNSIVLDLTRGGKDVYFINPFIDILSRAERIEDRPSFVMTATKGDEPQMWYDTLRKRGYLIRICNTVRQYYSDPYNPLAVVFNYYMKYVSLKVENKPESTRFLTEAENELKRSAYTFFQGTEGQGGSNGEFWVKDCRNLFMSTGLAIANQYVRNNEPIKFNPYVIYNIVNEMQSIRINENNPEYIHSLTENPLERAKLLKKYDGKSTLDVFFWNYHEIIQRKNIIMRFWQVLQQS

Radius of gyration: 24.33 Å; chains: 1; bounding box: 71×48×56 Å

pLDDT: mean 80.47, std 15.09, range [30.52, 94.81]